Protein AF-A0A9D7KQ63-F1 (afdb_monomer_lite)

Sequence (246 aa):
MKNYDRMDNLPPGLPKKLLDLLDRAGRVLYFGEVLHYFRDTLYPKLQELMLSQYPFMQGHTHPIFKEYCTDIHNCVAYDMYCFAMHTEEDMRLKINLREKYTYFEEIKKFYGSPEKAKLITLGDRDIYRSYNDAEFEKMMQEENIEIERIHNFRQERMKQFYDIVQPVLFETCPWLMNMDPDSWIIYARYIRDAYHIWENESFRVEEILRFGLPYEYINKGYRHYMEELALKYSEEDAAGLEYPLR

Radius of gyration: 23.53 Å; chains: 1; bounding box: 50×39×80 Å

Secondary structure (DSSP, 8-state):
--SGGGGGGPPTT--HHHHHHHHHHHHHHHHHHHHHHHHHHHHHHHHHHHHHH-GGGTT---HHHHHHHHHHHHHHHHHHHHHHHHHHHHHHHT--HHHH-TTHHHHHHHHTS--------GGGTTT-TTS-HHHHHHHHHHHHHHHHHHHHHHHHHHHHHHHHHHHHHHHH-GGGGG--HHHHHHHHHHHHHHHHHHHHHHHHHHHHHHTT--GGGGGS-HHHHHHHHHHHHHHHHHHTPPP---

Foldseek 3Di:
DPQVVVLVPDDPPDDPVVNVVVVVVSVVVLLVVLLVVLLVQQLVLLVVLLCVLQVLCPPDDDPLLVVLSSVLSSCLSNLLSVLLVVLVVCVVVVPPVCVVDVCLVVLCVVVVDPDDQPADDPVCCVVVVVDDPVRVVVCSVVVRVVSRVLVVVVVVSLVSQCVRNVVSSCVSRVCLVVDDPSSVSVSVVSSVVSVVSSVVLSVLSSLCSVLVNDSCLSVDDPVVSVVVSVVSVVVCVVVVPDDPPD

Structure (mmCIF, N/CA/C/O backbone):
data_AF-A0A9D7KQ63-F1
#
_entry.id   AF-A0A9D7KQ63-F1
#
loop_
_atom_si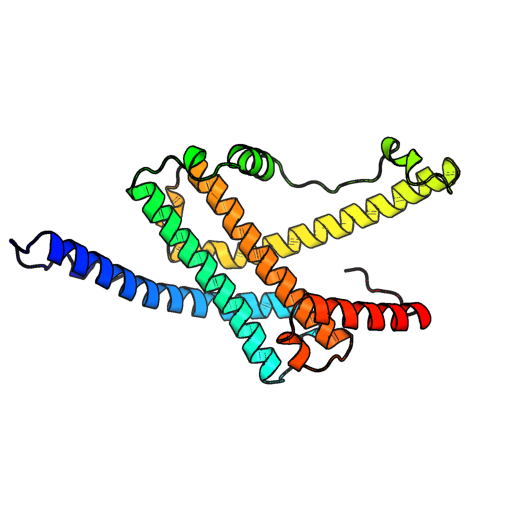te.group_PDB
_atom_site.id
_atom_site.type_symbol
_atom_site.label_atom_id
_atom_site.label_alt_id
_atom_site.label_comp_id
_atom_site.label_asym_id
_atom_site.label_entity_id
_atom_site.label_seq_id
_atom_site.pdbx_PDB_ins_code
_atom_site.Cartn_x
_atom_site.Cartn_y
_atom_site.Cartn_z
_atom_site.occupancy
_atom_site.B_iso_or_equiv
_atom_site.auth_seq_id
_atom_site.auth_comp_id
_atom_site.auth_asym_id
_atom_site.auth_atom_id
_atom_site.pdbx_PDB_model_num
ATOM 1 N N . MET A 1 1 ? 13.349 -13.004 -20.798 1.00 45.22 1 MET A N 1
ATOM 2 C CA . MET A 1 1 ? 14.654 -12.361 -21.087 1.00 45.22 1 MET A CA 1
ATOM 3 C C . MET A 1 1 ? 15.207 -12.598 -22.515 1.00 45.22 1 MET A C 1
ATOM 5 O O . MET A 1 1 ? 16.390 -12.389 -22.708 1.00 45.22 1 MET A O 1
ATOM 9 N N . LYS A 1 2 ? 14.407 -12.996 -23.531 1.00 36.81 2 LYS A N 1
ATOM 10 C CA . LYS A 1 2 ? 14.905 -13.358 -24.890 1.00 36.81 2 LYS A CA 1
ATOM 11 C C . LYS A 1 2 ? 14.517 -12.399 -26.035 1.00 36.81 2 LYS A C 1
ATOM 13 O O . LYS A 1 2 ? 14.888 -12.646 -27.176 1.00 36.81 2 LYS A O 1
ATOM 18 N N . ASN A 1 3 ? 13.740 -11.344 -25.773 1.00 39.94 3 ASN A N 1
ATOM 19 C CA . ASN A 1 3 ? 13.172 -10.508 -26.843 1.00 39.94 3 ASN A CA 1
ATOM 20 C C . ASN A 1 3 ? 13.951 -9.215 -27.143 1.00 39.94 3 ASN A C 1
ATOM 22 O O . ASN A 1 3 ? 13.790 -8.679 -28.237 1.00 39.94 3 ASN A O 1
ATOM 26 N N . TYR A 1 4 ? 14.850 -8.764 -26.258 1.00 41.56 4 TYR A N 1
ATOM 27 C CA . TYR A 1 4 ? 15.764 -7.650 -26.568 1.00 41.56 4 TYR A CA 1
ATOM 28 C C . TYR A 1 4 ? 16.887 -8.047 -27.546 1.00 41.56 4 TYR A C 1
ATOM 30 O O . TYR A 1 4 ? 17.291 -7.221 -28.358 1.00 41.56 4 TYR A O 1
ATOM 38 N N . ASP A 1 5 ? 17.267 -9.331 -27.598 1.00 44.19 5 ASP A N 1
ATOM 39 C CA . ASP A 1 5 ? 18.263 -9.874 -28.547 1.00 44.19 5 ASP A CA 1
ATOM 40 C C . ASP A 1 5 ? 17.837 -9.772 -30.032 1.00 44.19 5 ASP A C 1
ATOM 42 O O . ASP A 1 5 ? 18.600 -10.090 -30.945 1.00 44.19 5 ASP A O 1
ATOM 46 N N . ARG A 1 6 ? 16.595 -9.355 -30.324 1.00 47.97 6 ARG A N 1
ATOM 47 C CA . ARG A 1 6 ? 16.101 -9.204 -31.704 1.00 47.97 6 ARG A CA 1
ATOM 48 C C . ARG A 1 6 ? 16.446 -7.858 -32.342 1.00 47.97 6 ARG A C 1
ATOM 50 O O . ARG A 1 6 ? 16.360 -7.762 -33.565 1.00 47.97 6 ARG A O 1
ATOM 57 N N . MET A 1 7 ? 16.844 -6.845 -31.567 1.00 51.84 7 MET A N 1
ATOM 58 C CA . MET A 1 7 ? 17.239 -5.543 -32.130 1.00 51.84 7 MET A CA 1
ATOM 59 C C . MET A 1 7 ? 18.673 -5.528 -32.671 1.00 51.84 7 MET A C 1
ATOM 61 O O . MET A 1 7 ? 18.971 -4.740 -33.567 1.00 51.84 7 MET A O 1
ATOM 65 N N . ASP A 1 8 ? 19.518 -6.462 -32.233 1.00 54.94 8 ASP A N 1
ATOM 66 C CA . ASP A 1 8 ? 20.906 -6.597 -32.701 1.00 54.94 8 ASP A CA 1
ATOM 67 C C . ASP A 1 8 ? 21.019 -7.176 -34.125 1.00 54.94 8 ASP A C 1
ATOM 69 O O . ASP A 1 8 ? 22.082 -7.135 -34.739 1.00 54.94 8 ASP A O 1
ATOM 73 N N . ASN A 1 9 ? 19.911 -7.679 -34.685 1.00 60.56 9 ASN A N 1
ATOM 74 C CA . ASN A 1 9 ? 19.832 -8.234 -36.042 1.00 60.56 9 ASN A CA 1
ATOM 75 C C . ASN A 1 9 ? 19.203 -7.267 -37.062 1.00 60.56 9 ASN A C 1
ATOM 77 O O . ASN A 1 9 ? 18.795 -7.685 -38.151 1.00 60.56 9 ASN A O 1
ATOM 81 N N . LEU A 1 10 ? 19.072 -5.980 -36.725 1.00 65.44 10 LEU A N 1
ATOM 82 C CA . LEU A 1 10 ? 18.525 -4.994 -37.654 1.00 65.44 10 LEU A CA 1
ATOM 83 C C . LEU A 1 10 ? 19.521 -4.704 -38.796 1.00 65.44 10 LEU A C 1
ATOM 85 O O . LEU A 1 10 ? 20.716 -4.546 -38.541 1.00 65.44 10 LEU A O 1
ATOM 89 N N . PRO A 1 11 ? 19.055 -4.603 -40.058 1.00 67.25 11 PRO A N 1
ATOM 90 C CA . PRO A 1 11 ? 19.920 -4.260 -41.179 1.00 67.25 11 PRO A CA 1
ATOM 91 C C . PRO A 1 11 ? 20.665 -2.940 -40.922 1.00 67.25 11 PRO A C 1
ATOM 93 O O . PRO A 1 11 ? 20.041 -1.961 -40.495 1.00 67.25 11 PRO A O 1
ATOM 96 N N . PRO A 1 12 ? 21.974 -2.859 -41.210 1.00 68.12 12 PRO A N 1
ATOM 97 C CA . PRO A 1 12 ? 22.691 -1.596 -41.112 1.00 68.12 12 PRO A CA 1
ATOM 98 C C . PRO A 1 12 ? 22.100 -0.570 -42.095 1.00 68.12 12 PRO A C 1
ATOM 100 O O . PRO A 1 12 ? 21.753 -0.904 -43.227 1.00 68.12 12 PRO A O 1
ATOM 103 N N . GLY A 1 13 ? 21.993 0.694 -41.668 1.00 77.81 13 GLY A N 1
ATOM 104 C CA . GLY A 1 13 ? 21.529 1.803 -42.517 1.00 77.81 13 GLY A CA 1
ATOM 105 C C . GLY A 1 13 ? 20.036 2.145 -42.427 1.00 77.81 13 GLY A C 1
ATOM 106 O O . GLY A 1 13 ? 19.552 2.942 -43.232 1.00 77.81 13 GLY A O 1
ATOM 107 N N . LEU A 1 14 ? 19.295 1.594 -41.460 1.00 78.25 14 LEU A N 1
ATOM 108 C CA . LEU A 1 14 ? 17.911 2.014 -41.226 1.00 78.25 14 LEU A CA 1
ATOM 109 C C . LEU A 1 14 ? 17.826 3.502 -40.821 1.00 78.25 14 LEU A C 1
ATOM 111 O O . LEU A 1 14 ? 18.645 3.978 -40.029 1.00 78.25 14 LEU A O 1
ATOM 115 N N . PRO A 1 15 ? 16.813 4.250 -41.302 1.00 84.75 15 PRO A N 1
ATOM 116 C CA . PRO A 1 15 ? 16.582 5.620 -40.859 1.00 84.75 15 PRO A CA 1
ATOM 117 C C . PRO A 1 15 ? 16.357 5.685 -39.344 1.00 84.75 15 PRO A C 1
ATOM 119 O O . PRO A 1 15 ? 15.574 4.905 -38.804 1.00 84.75 15 PRO A O 1
ATOM 122 N N . LYS A 1 16 ? 16.952 6.677 -38.665 1.00 75.69 16 LYS A N 1
ATOM 123 C CA . LYS A 1 16 ? 16.812 6.885 -37.209 1.00 75.69 16 LYS A CA 1
ATOM 124 C C . LYS A 1 16 ? 15.355 6.832 -36.728 1.00 75.69 16 LYS A C 1
ATOM 126 O O . LYS A 1 16 ? 15.052 6.155 -35.760 1.00 75.69 16 LYS A O 1
ATOM 131 N N . LYS A 1 17 ? 14.434 7.459 -37.466 1.00 75.38 17 LYS A N 1
ATOM 132 C CA . LYS A 1 17 ? 12.996 7.466 -37.143 1.00 75.38 17 LYS A CA 1
ATOM 133 C C . LYS A 1 17 ? 12.367 6.064 -37.127 1.00 75.38 17 LYS A C 1
ATOM 135 O O . LYS A 1 17 ? 11.428 5.832 -36.376 1.00 75.38 17 LYS A O 1
ATOM 140 N N . LEU A 1 18 ? 12.855 5.149 -37.967 1.00 71.75 18 LEU A N 1
ATOM 141 C CA . LEU A 1 18 ? 12.387 3.764 -38.008 1.00 71.75 18 LEU A CA 1
ATOM 142 C C . LEU A 1 18 ? 12.996 2.944 -36.866 1.00 71.75 18 LEU A C 1
ATOM 144 O O . LEU A 1 18 ? 12.280 2.159 -36.257 1.00 71.75 18 LEU A O 1
ATOM 148 N N . LEU A 1 19 ? 14.271 3.171 -36.536 1.00 72.94 19 LEU A N 1
ATOM 149 C CA . LEU A 1 19 ? 14.908 2.577 -35.355 1.00 72.94 19 LEU A CA 1
ATOM 150 C C . LEU A 1 19 ? 14.186 2.995 -34.067 1.00 72.94 19 LEU A C 1
ATOM 152 O O . LEU A 1 19 ? 13.828 2.136 -33.270 1.00 72.94 19 LEU A O 1
ATOM 156 N N . ASP A 1 20 ? 13.864 4.283 -33.922 1.00 73.81 20 ASP A N 1
ATOM 157 C CA . ASP A 1 20 ? 13.100 4.805 -32.782 1.00 73.81 20 ASP A CA 1
ATOM 158 C C . ASP A 1 20 ? 11.689 4.183 -32.701 1.00 73.81 20 ASP A C 1
ATOM 160 O O . ASP A 1 20 ? 11.165 3.944 -31.614 1.00 73.81 20 ASP A O 1
ATOM 164 N N . LEU A 1 21 ? 11.046 3.917 -33.846 1.00 72.44 21 LEU A N 1
ATOM 165 C CA . L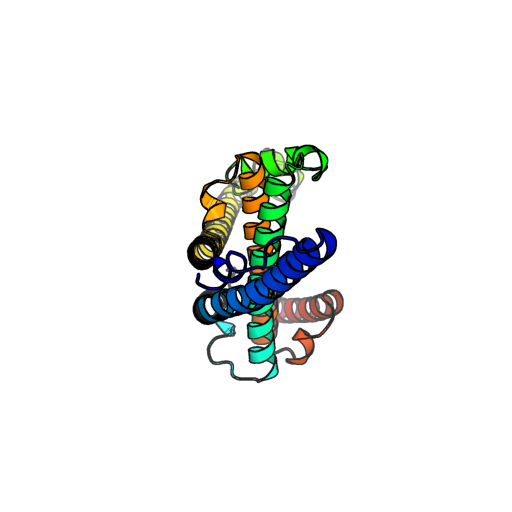EU A 1 21 ? 9.725 3.281 -33.897 1.00 72.44 21 LEU A CA 1
ATOM 166 C C . LEU A 1 21 ? 9.790 1.794 -33.516 1.00 72.44 21 LEU A C 1
ATOM 168 O O . LEU A 1 21 ? 8.923 1.315 -32.788 1.00 72.44 21 LEU A O 1
ATOM 172 N N . LEU A 1 22 ? 10.804 1.075 -34.001 1.00 68.38 22 LEU A N 1
ATOM 173 C CA . LEU A 1 22 ? 11.027 -0.338 -33.690 1.00 68.38 22 LEU A CA 1
ATOM 174 C C . LEU A 1 22 ? 11.410 -0.535 -32.221 1.00 68.38 22 LEU A C 1
ATOM 176 O O . LEU A 1 22 ? 10.896 -1.457 -31.594 1.00 68.38 22 LEU A O 1
ATOM 180 N N . ASP A 1 23 ? 12.222 0.364 -31.659 1.00 71.19 23 ASP A N 1
ATOM 181 C CA . ASP A 1 23 ? 12.530 0.395 -30.227 1.00 71.19 23 ASP A CA 1
ATOM 182 C C . ASP A 1 23 ? 11.251 0.566 -29.394 1.00 71.19 23 ASP A C 1
ATOM 184 O O . ASP A 1 23 ? 10.954 -0.250 -28.521 1.00 71.19 23 ASP A O 1
ATOM 188 N N . ARG A 1 24 ? 10.408 1.548 -29.742 1.00 68.50 24 ARG A N 1
ATOM 189 C CA . ARG A 1 24 ? 9.108 1.756 -29.080 1.00 68.50 24 ARG A CA 1
ATOM 190 C C . ARG A 1 24 ? 8.176 0.551 -29.205 1.00 68.50 24 ARG A C 1
ATOM 192 O O . ARG A 1 24 ? 7.572 0.151 -28.216 1.00 68.50 24 ARG A O 1
ATOM 199 N N . ALA A 1 25 ? 8.051 -0.034 -30.395 1.00 66.81 25 ALA A N 1
ATOM 200 C CA . ALA A 1 25 ? 7.194 -1.197 -30.618 1.00 66.81 25 ALA A CA 1
ATOM 201 C C . ALA A 1 25 ? 7.695 -2.432 -29.848 1.00 66.81 25 ALA A C 1
ATOM 203 O O . ALA A 1 25 ? 6.898 -3.143 -29.237 1.00 66.81 25 ALA A O 1
ATOM 204 N N . GLY A 1 26 ? 9.014 -2.651 -29.822 1.00 65.81 26 GLY A N 1
ATOM 205 C CA . GLY A 1 26 ? 9.646 -3.698 -29.023 1.00 65.81 26 GLY A CA 1
ATOM 206 C C . GLY A 1 26 ? 9.398 -3.514 -27.527 1.00 65.81 26 GLY A C 1
ATOM 207 O O . GLY A 1 26 ? 9.046 -4.480 -26.855 1.00 65.81 26 GLY A O 1
ATOM 208 N N . ARG A 1 27 ? 9.473 -2.277 -27.018 1.00 66.88 27 ARG A N 1
ATOM 209 C CA . ARG A 1 27 ? 9.132 -1.952 -25.623 1.00 66.88 27 ARG A CA 1
ATOM 210 C C . ARG A 1 27 ? 7.671 -2.230 -25.295 1.00 66.88 27 ARG A C 1
ATOM 212 O O . ARG A 1 27 ? 7.410 -2.776 -24.235 1.00 66.88 27 ARG A O 1
ATOM 219 N N . VAL A 1 28 ? 6.730 -1.908 -26.184 1.00 67.50 28 VAL A N 1
ATOM 220 C CA . VAL A 1 28 ? 5.296 -2.189 -25.965 1.00 67.50 28 VAL A CA 1
ATOM 221 C C . VAL A 1 28 ? 5.021 -3.695 -25.913 1.00 67.50 28 VAL A C 1
ATOM 223 O O . VAL A 1 28 ? 4.266 -4.159 -25.062 1.00 67.50 28 VAL A O 1
ATOM 226 N N . LEU A 1 29 ? 5.649 -4.477 -26.794 1.00 66.12 29 LEU A N 1
ATOM 227 C CA . LEU A 1 29 ? 5.502 -5.936 -26.790 1.00 66.12 29 LEU A CA 1
ATOM 228 C C . LEU A 1 29 ? 6.158 -6.570 -25.555 1.00 66.12 29 LEU A C 1
ATOM 230 O O . LEU A 1 29 ? 5.555 -7.424 -24.910 1.00 66.12 29 LEU A O 1
ATOM 234 N N . TYR A 1 30 ? 7.354 -6.104 -25.192 1.00 68.19 30 TYR A N 1
ATOM 235 C CA . TYR A 1 30 ? 8.043 -6.514 -23.969 1.00 68.19 30 TYR A CA 1
ATOM 236 C C . TYR A 1 30 ? 7.237 -6.152 -22.717 1.00 68.19 30 TYR A C 1
ATOM 238 O O . TYR A 1 30 ? 7.105 -6.975 -21.816 1.00 68.19 30 TYR A O 1
ATOM 246 N N . PHE A 1 31 ? 6.637 -4.959 -22.701 1.00 70.81 31 PHE A N 1
ATOM 247 C CA . PHE A 1 31 ? 5.757 -4.498 -21.634 1.00 70.81 31 PHE A CA 1
ATOM 248 C C . PHE A 1 31 ? 4.599 -5.474 -21.426 1.00 70.81 31 PHE A C 1
ATOM 250 O O . PHE A 1 31 ? 4.359 -5.892 -20.300 1.00 70.81 31 PHE A O 1
ATOM 257 N N . GLY A 1 32 ? 3.926 -5.892 -22.503 1.00 74.06 32 GLY A N 1
ATOM 258 C CA . GLY A 1 32 ? 2.832 -6.860 -22.419 1.00 74.06 32 GLY A CA 1
ATOM 259 C C . GLY A 1 32 ? 3.275 -8.205 -21.837 1.00 74.06 32 GLY A C 1
ATOM 260 O O . GLY A 1 32 ? 2.660 -8.700 -20.897 1.00 74.06 32 GLY A O 1
ATOM 261 N N . GLU A 1 33 ? 4.361 -8.786 -22.348 1.00 75.81 33 GLU A N 1
ATOM 262 C CA . GLU A 1 33 ? 4.856 -10.091 -21.882 1.00 75.81 33 GLU A CA 1
ATOM 263 C C . GLU A 1 33 ? 5.308 -10.073 -20.416 1.00 75.81 33 GLU A C 1
ATOM 265 O O . GLU A 1 33 ? 4.982 -10.986 -19.655 1.00 75.81 33 GLU A O 1
ATOM 270 N N . VAL A 1 34 ? 6.052 -9.041 -20.014 1.00 74.56 34 VAL A N 1
ATOM 271 C CA . VAL A 1 34 ? 6.545 -8.918 -18.639 1.00 74.56 34 VAL A CA 1
ATOM 272 C C . VAL A 1 34 ? 5.405 -8.598 -17.686 1.00 74.56 34 VAL A C 1
ATOM 274 O O . VAL A 1 34 ? 5.347 -9.202 -16.620 1.00 74.56 34 VAL A O 1
ATOM 277 N N . LEU A 1 35 ? 4.465 -7.733 -18.073 1.00 79.44 35 LEU A N 1
ATOM 278 C CA . LEU A 1 35 ? 3.280 -7.450 -17.268 1.00 79.44 35 LEU A CA 1
ATOM 279 C C . LEU A 1 35 ? 2.428 -8.709 -17.066 1.00 79.44 35 LEU A C 1
ATOM 281 O O . LEU A 1 35 ? 1.966 -8.954 -15.954 1.00 79.44 35 LEU A O 1
ATOM 285 N N . HIS A 1 36 ? 2.250 -9.534 -18.103 1.00 83.75 36 HIS A N 1
ATOM 286 C CA . HIS A 1 36 ? 1.557 -10.816 -17.966 1.00 83.75 36 HIS A CA 1
ATOM 287 C C . HIS A 1 36 ? 2.278 -11.747 -16.990 1.00 83.75 36 HIS A C 1
ATOM 289 O O . HIS A 1 36 ? 1.642 -12.254 -16.072 1.00 83.75 36 HIS A O 1
ATOM 295 N N . TYR A 1 37 ? 3.597 -11.914 -17.122 1.00 82.38 37 TYR A N 1
ATOM 296 C CA . TYR A 1 37 ? 4.378 -12.724 -16.183 1.00 82.38 37 TYR A CA 1
ATOM 297 C C . TYR A 1 37 ? 4.294 -12.197 -14.744 1.00 82.38 37 TYR A C 1
ATOM 299 O O . TYR A 1 37 ? 4.073 -12.964 -13.805 1.00 82.38 37 TYR A O 1
ATOM 307 N N . PHE A 1 38 ? 4.445 -10.882 -14.576 1.00 79.56 38 PHE A N 1
ATOM 308 C CA . PHE A 1 38 ? 4.388 -10.199 -13.289 1.00 79.56 38 PHE A CA 1
ATOM 309 C C . PHE A 1 38 ? 3.032 -10.424 -12.614 1.00 79.56 38 PHE A C 1
ATOM 311 O O . PHE A 1 38 ? 2.970 -10.880 -11.473 1.00 79.56 38 PHE A O 1
ATOM 318 N N . ARG A 1 39 ? 1.943 -10.203 -13.356 1.00 86.19 39 ARG A N 1
ATOM 319 C CA . ARG A 1 39 ? 0.571 -10.436 -12.903 1.00 86.19 39 ARG A CA 1
ATOM 320 C C . ARG A 1 39 ? 0.327 -11.898 -12.550 1.00 86.19 39 ARG A C 1
ATOM 322 O O . ARG A 1 39 ? -0.161 -12.174 -11.460 1.00 86.19 39 ARG A O 1
ATOM 329 N N . ASP A 1 40 ? 0.671 -12.826 -13.437 1.00 88.56 40 ASP A N 1
ATOM 330 C CA . ASP A 1 40 ? 0.387 -14.251 -13.247 1.00 88.56 40 ASP A CA 1
ATOM 331 C C . ASP A 1 40 ? 1.191 -14.831 -12.061 1.00 88.56 40 ASP A C 1
ATOM 333 O O . ASP A 1 40 ? 0.734 -15.755 -11.388 1.00 88.56 40 ASP A O 1
ATOM 337 N N . THR A 1 41 ? 2.352 -14.240 -11.751 1.00 89.62 41 THR A N 1
ATOM 338 C CA . THR A 1 41 ? 3.169 -14.591 -10.579 1.00 89.62 41 THR A CA 1
ATOM 339 C C . THR A 1 41 ? 2.650 -13.959 -9.284 1.00 89.62 41 THR A C 1
ATOM 341 O O . THR A 1 41 ? 2.668 -14.609 -8.234 1.00 89.62 41 THR A O 1
ATOM 344 N N . LEU A 1 42 ? 2.205 -12.698 -9.326 1.00 90.44 42 LEU A N 1
ATOM 345 C CA . LEU A 1 42 ? 1.721 -11.978 -8.144 1.00 90.44 42 LEU A CA 1
ATOM 346 C C . LEU A 1 42 ? 0.313 -12.376 -7.729 1.00 90.44 42 LEU A C 1
ATOM 348 O O . LEU A 1 42 ? 0.063 -12.527 -6.535 1.00 90.44 42 LEU A O 1
ATOM 352 N N . TYR A 1 43 ? -0.590 -12.549 -8.692 1.00 90.88 43 TYR A N 1
ATOM 353 C CA . TYR A 1 43 ? -2.006 -12.794 -8.448 1.00 90.88 43 TYR A CA 1
ATOM 354 C C . TYR A 1 43 ? -2.271 -13.882 -7.393 1.00 90.88 43 TYR A C 1
ATOM 356 O O . TYR A 1 43 ? -2.948 -13.575 -6.412 1.00 90.88 43 TYR A O 1
ATOM 364 N N . PRO A 1 44 ? -1.737 -15.119 -7.502 1.00 92.38 44 PRO A N 1
ATOM 365 C CA . PRO A 1 44 ? -2.036 -16.155 -6.513 1.00 92.38 44 PRO A CA 1
ATOM 366 C C . PRO A 1 44 ? -1.524 -15.799 -5.110 1.00 92.38 44 PRO A C 1
ATOM 368 O O . PRO A 1 44 ? -2.202 -16.086 -4.128 1.00 92.38 44 PRO A O 1
ATOM 371 N N . LYS A 1 45 ? -0.368 -15.130 -5.011 1.00 95.00 45 LYS A N 1
ATOM 372 C CA . LYS A 1 45 ? 0.238 -14.732 -3.731 1.00 95.00 45 LYS A CA 1
ATOM 373 C C . LYS A 1 45 ? -0.536 -13.593 -3.068 1.00 95.00 45 LYS A C 1
ATOM 375 O O . LYS A 1 45 ? -0.803 -13.644 -1.873 1.00 95.00 45 LYS A O 1
ATOM 380 N N . LEU A 1 46 ? -0.921 -12.577 -3.843 1.00 94.69 46 LEU A N 1
ATOM 381 C CA . LEU A 1 46 ? -1.729 -11.465 -3.343 1.00 94.69 46 LEU A CA 1
ATOM 382 C C . LEU A 1 46 ? -3.143 -11.922 -2.976 1.00 94.69 46 LEU A C 1
ATOM 384 O O . LEU A 1 46 ? -3.673 -11.473 -1.965 1.00 94.69 46 LEU A O 1
ATOM 388 N N . GLN A 1 47 ? -3.719 -12.867 -3.724 1.00 93.69 47 GLN A N 1
ATOM 389 C CA . GLN A 1 47 ? -5.000 -13.479 -3.379 1.00 93.69 47 GLN A CA 1
ATOM 390 C C . GLN A 1 47 ? -4.926 -14.241 -2.052 1.00 93.69 47 GLN A C 1
ATOM 392 O O . GLN A 1 47 ? -5.831 -14.115 -1.229 1.00 93.69 47 GLN A O 1
ATOM 397 N N . GLU A 1 48 ? -3.866 -15.017 -1.825 1.00 95.06 48 GLU A N 1
ATOM 398 C CA . GLU A 1 48 ? -3.641 -15.702 -0.549 1.00 95.06 48 GLU A CA 1
ATOM 399 C C . GLU A 1 48 ? -3.498 -14.697 0.603 1.00 95.06 48 GLU A C 1
ATOM 401 O O . GLU A 1 48 ? -4.173 -14.832 1.627 1.00 95.06 48 GLU A O 1
ATOM 406 N N . LEU A 1 49 ? -2.699 -13.642 0.405 1.00 96.50 49 LEU A N 1
ATOM 407 C CA . LEU A 1 49 ? -2.532 -12.580 1.394 1.00 96.50 49 LEU A CA 1
ATOM 408 C C . LEU A 1 49 ? -3.857 -11.872 1.701 1.00 96.50 49 LEU A C 1
ATOM 410 O O . LEU A 1 49 ? -4.186 -11.679 2.868 1.00 96.50 49 LEU A O 1
ATOM 414 N N . MET A 1 50 ? -4.634 -11.526 0.672 1.00 95.12 50 MET A N 1
ATOM 415 C CA . MET A 1 50 ? -5.941 -10.882 0.811 1.00 95.12 50 MET A CA 1
ATOM 416 C C . MET A 1 50 ? -6.876 -11.752 1.656 1.00 95.12 50 MET A C 1
ATOM 418 O O . MET A 1 50 ? -7.444 -11.283 2.634 1.00 95.12 50 MET A O 1
ATOM 422 N N . LEU A 1 51 ? -6.980 -13.047 1.355 1.00 93.94 51 LEU A N 1
ATOM 423 C CA . LEU A 1 51 ? -7.828 -13.958 2.129 1.00 93.94 51 LEU A CA 1
ATOM 424 C C . LEU A 1 51 ? -7.335 -14.151 3.569 1.00 93.94 51 LEU A C 1
ATOM 426 O O . LEU A 1 51 ? -8.151 -14.352 4.468 1.00 93.94 51 LEU A O 1
ATOM 430 N N . SER A 1 52 ? -6.022 -14.088 3.804 1.00 94.62 52 SER A N 1
ATOM 431 C CA . SER A 1 52 ? -5.445 -14.158 5.150 1.00 94.62 52 SER A CA 1
ATOM 432 C C . SER A 1 52 ? -5.711 -12.889 5.961 1.00 94.62 52 SER A C 1
ATOM 434 O O . SER A 1 52 ? -5.981 -12.968 7.158 1.00 94.62 52 SER A O 1
ATOM 436 N N . GLN A 1 53 ? -5.599 -11.722 5.332 1.00 94.50 53 GLN A N 1
ATOM 437 C CA . GLN A 1 53 ? -5.705 -10.428 5.998 1.00 94.50 53 GLN A CA 1
ATOM 438 C C . GLN A 1 53 ? -7.150 -9.915 6.115 1.00 94.50 53 GLN A C 1
ATOM 440 O O . GLN A 1 53 ? -7.437 -9.110 7.004 1.00 94.50 53 GLN A O 1
ATOM 445 N N . TYR A 1 54 ? -8.052 -10.410 5.260 1.00 92.94 54 TYR A N 1
ATOM 446 C CA . TYR A 1 54 ? -9.473 -10.058 5.215 1.00 92.94 54 TYR A CA 1
ATOM 447 C C . TYR A 1 54 ? -10.378 -11.311 5.322 1.00 92.94 54 TYR A C 1
ATOM 449 O O . TYR A 1 54 ? -11.003 -11.726 4.341 1.00 92.94 54 TYR A O 1
ATOM 457 N N . PRO A 1 55 ? -10.454 -11.962 6.501 1.00 90.62 55 PRO A N 1
ATOM 458 C CA . PRO A 1 55 ? -11.189 -13.208 6.720 1.00 90.62 55 PRO A CA 1
ATOM 459 C C . PRO A 1 55 ? -12.637 -13.274 6.221 1.00 90.62 55 PRO A C 1
ATOM 461 O O . PRO A 1 55 ? -13.059 -14.361 5.826 1.00 90.62 55 PRO A O 1
ATOM 464 N N . PHE A 1 56 ? -13.414 -12.177 6.206 1.00 89.56 56 PHE A N 1
ATOM 465 C CA . PHE A 1 56 ? -14.799 -12.263 5.701 1.00 89.56 56 PHE A CA 1
ATOM 466 C C . PHE A 1 56 ? -14.855 -12.562 4.199 1.00 89.56 56 PHE A C 1
ATOM 468 O O . PHE A 1 56 ? -15.885 -13.003 3.708 1.00 89.56 56 PHE A O 1
ATOM 475 N N . MET A 1 57 ? -13.749 -12.400 3.472 1.00 90.19 57 MET A N 1
ATOM 476 C CA . MET A 1 57 ? -13.637 -12.799 2.071 1.00 90.19 57 MET A CA 1
ATOM 477 C C . MET A 1 57 ? -13.499 -14.310 1.867 1.00 90.19 57 MET A C 1
ATOM 479 O O . MET A 1 57 ? -13.752 -14.814 0.770 1.00 90.19 57 MET A O 1
ATOM 483 N N . GLN A 1 58 ? -13.098 -15.060 2.897 1.00 89.31 58 GLN A N 1
ATOM 484 C CA . GLN A 1 58 ? -12.869 -16.496 2.773 1.00 89.31 58 GLN A CA 1
ATOM 485 C C . GLN A 1 58 ? -14.164 -17.231 2.405 1.00 89.31 58 GLN A C 1
ATOM 487 O O . GLN A 1 58 ? -15.239 -16.952 2.929 1.00 89.31 58 GLN A O 1
ATOM 492 N N . GLY A 1 59 ? -14.066 -18.176 1.466 1.00 83.06 59 GLY A N 1
ATOM 493 C CA . GLY A 1 59 ? -15.199 -18.997 1.025 1.00 83.06 59 GLY A CA 1
ATOM 494 C C . GLY A 1 59 ? -16.206 -18.299 0.101 1.00 83.06 59 GLY A C 1
ATOM 495 O O . GLY A 1 59 ? -17.103 -18.969 -0.416 1.00 83.06 59 GLY A O 1
ATOM 496 N N . HIS A 1 60 ? -16.057 -17.000 -0.176 1.00 84.31 60 HIS A N 1
ATOM 497 C CA . HIS A 1 60 ? -16.950 -16.290 -1.089 1.00 84.31 60 HIS A CA 1
ATOM 498 C C . HIS A 1 60 ? -16.649 -16.639 -2.548 1.00 84.31 60 HIS A C 1
ATOM 500 O O . HIS A 1 60 ? -15.507 -16.618 -3.007 1.00 84.31 60 HIS A O 1
ATOM 506 N N . THR A 1 61 ? -17.698 -16.986 -3.301 1.00 83.38 61 THR A N 1
ATOM 507 C CA . THR A 1 61 ? -17.563 -17.464 -4.687 1.00 83.38 61 THR A CA 1
ATOM 508 C C . THR A 1 61 ? -18.323 -16.640 -5.721 1.00 83.38 61 THR A C 1
ATOM 510 O O . THR A 1 61 ? -18.280 -16.984 -6.905 1.00 83.38 61 THR A O 1
ATOM 513 N N . HIS A 1 62 ? -18.976 -15.551 -5.301 1.00 86.75 62 HIS A N 1
ATOM 514 C CA . HIS A 1 62 ? -19.787 -14.717 -6.182 1.00 86.75 62 HIS A CA 1
ATOM 515 C C . HIS A 1 62 ? -18.949 -14.158 -7.354 1.00 86.75 62 HIS A C 1
ATOM 517 O O . HIS A 1 62 ? -17.849 -13.655 -7.112 1.00 86.75 62 HIS A O 1
ATOM 523 N N . PRO A 1 63 ? -19.430 -14.215 -8.614 1.00 87.88 63 PRO A N 1
ATOM 524 C CA . PRO A 1 63 ? -18.645 -13.792 -9.777 1.00 87.88 63 PRO A CA 1
ATOM 525 C C . PRO A 1 63 ? -18.154 -12.343 -9.706 1.00 87.88 63 PRO A C 1
ATOM 527 O O . PRO A 1 63 ? -16.968 -12.116 -9.903 1.00 87.88 63 PRO A O 1
ATOM 530 N N . ILE A 1 64 ? -19.027 -11.397 -9.327 1.00 86.62 64 ILE A N 1
ATOM 531 C CA . ILE A 1 64 ? -18.669 -9.969 -9.187 1.00 86.62 64 ILE A CA 1
ATOM 532 C C . ILE A 1 64 ? -17.522 -9.783 -8.186 1.00 86.62 64 ILE A C 1
ATOM 534 O O . ILE A 1 64 ? -16.609 -9.003 -8.419 1.00 86.62 64 ILE A O 1
ATOM 538 N N . PHE A 1 65 ? -17.544 -10.536 -7.083 1.00 84.81 65 PHE A N 1
ATOM 539 C CA . PHE A 1 65 ? -16.492 -10.485 -6.071 1.00 84.81 65 PHE A CA 1
ATOM 540 C C . PHE A 1 65 ? -15.161 -11.007 -6.630 1.00 84.81 65 PHE A C 1
ATOM 542 O O . PHE A 1 65 ? -14.136 -10.348 -6.495 1.00 84.81 65 PHE A O 1
ATOM 549 N N . LYS A 1 66 ? -15.176 -12.161 -7.311 1.00 86.19 66 LYS A N 1
ATOM 550 C CA . LYS A 1 66 ? -13.962 -12.734 -7.915 1.00 86.19 66 LYS A CA 1
ATOM 551 C C . LYS A 1 66 ? -13.359 -11.830 -8.986 1.00 86.19 66 LYS A C 1
ATOM 553 O O . LYS A 1 66 ? -12.139 -11.696 -9.044 1.00 86.19 66 LYS A O 1
ATOM 558 N N . GLU A 1 67 ? -14.206 -11.247 -9.830 1.00 89.31 67 GLU A N 1
ATOM 559 C CA . GLU A 1 67 ? -13.796 -10.298 -10.864 1.00 89.31 67 GLU A CA 1
ATOM 560 C C . GLU A 1 67 ? -13.142 -9.072 -10.225 1.00 89.31 67 GLU A C 1
ATOM 562 O O . GLU A 1 67 ? -11.999 -8.764 -10.542 1.00 89.31 67 GLU A O 1
ATOM 567 N N . TYR A 1 68 ? -13.777 -8.480 -9.212 1.00 88.69 68 TYR A N 1
ATOM 568 C CA . TYR A 1 68 ? -13.226 -7.306 -8.543 1.00 88.69 68 TYR A CA 1
ATOM 569 C C . TYR A 1 68 ? -11.910 -7.579 -7.806 1.00 88.69 68 TYR A C 1
ATOM 571 O O . TYR A 1 68 ? -10.960 -6.817 -7.948 1.00 88.69 68 TYR A O 1
ATOM 579 N N . CYS A 1 69 ? -11.794 -8.688 -7.064 1.00 89.25 69 CYS A N 1
ATOM 580 C CA . CYS A 1 69 ? -10.517 -9.082 -6.453 1.00 89.25 69 CYS A CA 1
ATOM 581 C C . CYS A 1 69 ? -9.419 -9.268 -7.509 1.00 89.25 69 CYS A C 1
ATOM 583 O O . CYS A 1 69 ? -8.259 -8.922 -7.278 1.00 89.25 69 CYS A O 1
ATOM 585 N N . THR A 1 70 ? -9.785 -9.780 -8.686 1.00 90.00 70 THR A N 1
ATOM 586 C CA . THR A 1 70 ? -8.865 -9.888 -9.820 1.00 90.00 70 THR A CA 1
ATOM 587 C C . THR A 1 70 ? -8.447 -8.529 -10.346 1.00 90.00 70 THR A C 1
ATOM 589 O O . THR A 1 70 ? -7.256 -8.314 -10.572 1.00 90.00 70 THR A O 1
ATOM 592 N N . ASP A 1 71 ? -9.380 -7.594 -10.461 1.00 90.44 71 ASP A N 1
ATOM 593 C CA . ASP A 1 71 ? -9.090 -6.231 -10.887 1.00 90.44 71 ASP A CA 1
ATOM 594 C C . ASP A 1 71 ? -8.181 -5.496 -9.899 1.00 90.44 71 ASP A C 1
ATOM 596 O O . ASP A 1 71 ? -7.221 -4.868 -10.337 1.00 90.44 71 ASP A O 1
ATOM 600 N N . ILE A 1 72 ? -8.375 -5.655 -8.584 1.00 91.75 72 ILE A N 1
ATOM 601 C CA . ILE A 1 72 ? -7.475 -5.087 -7.563 1.00 91.75 72 ILE A CA 1
ATOM 602 C C . ILE A 1 72 ? -6.033 -5.558 -7.801 1.00 91.75 72 ILE A C 1
ATOM 604 O O . ILE A 1 72 ? -5.109 -4.744 -7.881 1.00 91.75 72 ILE A O 1
ATOM 608 N N . HIS A 1 73 ? -5.823 -6.869 -7.946 1.00 91.19 73 HIS A N 1
ATOM 609 C CA . HIS A 1 73 ? -4.487 -7.425 -8.177 1.00 91.19 73 HIS A CA 1
ATOM 610 C C . HIS A 1 73 ? -3.898 -6.987 -9.522 1.00 91.19 73 HIS A C 1
ATOM 612 O O . HIS A 1 73 ? -2.698 -6.718 -9.608 1.00 91.19 73 HIS A O 1
ATOM 618 N N . ASN A 1 74 ? -4.728 -6.882 -10.560 1.00 88.50 74 ASN A N 1
ATOM 619 C CA . ASN A 1 74 ? -4.307 -6.409 -11.875 1.00 88.50 74 ASN A CA 1
ATOM 620 C C . ASN A 1 74 ? -3.888 -4.939 -11.846 1.00 88.50 74 ASN A C 1
ATOM 622 O O . ASN A 1 74 ? -2.873 -4.601 -12.451 1.00 88.50 74 ASN A O 1
ATOM 626 N N . CYS A 1 75 ? -4.628 -4.090 -11.130 1.00 88.56 75 CYS A N 1
ATOM 627 C CA . CYS A 1 75 ? -4.294 -2.682 -10.936 1.00 88.56 75 CYS A CA 1
ATOM 628 C C . CYS A 1 75 ? -2.952 -2.537 -10.218 1.00 88.56 75 CYS A C 1
ATOM 630 O O . CYS A 1 75 ? -2.066 -1.862 -10.730 1.00 88.56 75 CYS A O 1
ATOM 632 N N . VAL A 1 76 ? -2.745 -3.259 -9.110 1.00 89.88 76 VAL A N 1
ATOM 633 C CA . VAL A 1 76 ? -1.452 -3.274 -8.402 1.00 89.88 76 VAL A CA 1
ATOM 634 C C . VAL A 1 76 ? -0.319 -3.720 -9.327 1.00 89.88 76 VAL A C 1
ATOM 636 O O . VAL A 1 76 ? 0.737 -3.088 -9.364 1.00 89.88 76 VAL A O 1
ATOM 639 N N . ALA A 1 77 ? -0.529 -4.798 -10.088 1.00 87.88 77 ALA A N 1
ATOM 640 C CA . ALA A 1 77 ? 0.479 -5.318 -11.001 1.00 87.88 77 ALA A CA 1
ATOM 641 C C . ALA A 1 77 ? 0.835 -4.300 -12.101 1.00 87.88 77 ALA A C 1
ATOM 643 O O . ALA A 1 77 ? 2.012 -4.066 -12.383 1.00 87.88 77 ALA A O 1
ATOM 644 N N . TYR A 1 78 ? -0.185 -3.683 -12.697 1.00 87.38 78 TYR A N 1
ATOM 645 C CA . TYR A 1 78 ? -0.041 -2.665 -13.730 1.00 87.38 78 TYR A CA 1
ATOM 646 C C . TYR A 1 78 ? 0.682 -1.425 -13.204 1.00 87.38 78 TYR A C 1
ATOM 648 O O . TYR A 1 78 ? 1.691 -1.026 -13.783 1.00 87.38 78 TYR A O 1
ATOM 656 N N . ASP A 1 79 ? 0.224 -0.865 -12.085 1.00 86.88 79 ASP A N 1
ATOM 657 C CA . ASP A 1 79 ? 0.777 0.358 -11.508 1.00 86.88 79 ASP A CA 1
ATOM 658 C C . ASP A 1 79 ? 2.248 0.170 -11.133 1.00 86.88 79 ASP A C 1
ATOM 660 O O . ASP A 1 79 ? 3.099 0.949 -11.565 1.00 86.88 79 ASP A O 1
ATOM 664 N N . MET A 1 80 ? 2.582 -0.910 -10.420 1.00 87.81 80 MET A N 1
ATOM 665 C CA . MET A 1 80 ? 3.964 -1.199 -10.024 1.00 87.81 80 MET A CA 1
ATOM 666 C C . MET A 1 80 ? 4.899 -1.350 -11.226 1.00 87.81 80 MET A C 1
ATOM 668 O O . MET A 1 80 ? 6.020 -0.832 -11.211 1.00 87.81 80 MET A O 1
ATOM 672 N N . TYR A 1 81 ? 4.444 -2.026 -12.282 1.00 85.12 81 TYR A N 1
ATOM 673 C CA . TYR A 1 81 ? 5.249 -2.196 -13.484 1.00 85.12 81 TYR A CA 1
ATOM 674 C C . TYR A 1 81 ? 5.387 -0.887 -14.276 1.00 85.12 81 TYR A C 1
ATOM 676 O O . TYR A 1 81 ? 6.494 -0.519 -14.673 1.00 85.12 81 TYR A O 1
ATOM 684 N N . CYS A 1 82 ? 4.301 -0.128 -14.444 1.00 85.06 82 CYS A N 1
ATOM 685 C CA . CYS A 1 82 ? 4.333 1.203 -15.048 1.00 85.06 82 CYS A CA 1
ATOM 686 C C . CYS A 1 82 ? 5.273 2.152 -14.297 1.00 85.06 82 CYS A C 1
ATOM 688 O O . CYS A 1 82 ? 6.033 2.884 -14.934 1.00 85.06 82 CYS A O 1
ATOM 690 N N . PHE A 1 83 ? 5.272 2.122 -12.963 1.00 87.19 83 PHE A N 1
ATOM 691 C CA . PHE A 1 83 ? 6.198 2.914 -12.159 1.00 87.19 83 PHE A CA 1
ATOM 692 C C . PHE A 1 83 ? 7.648 2.511 -12.392 1.00 87.19 83 PHE A C 1
ATOM 694 O O . PHE A 1 83 ? 8.482 3.392 -12.590 1.00 87.19 83 PHE A O 1
ATOM 701 N N . ALA A 1 84 ? 7.947 1.211 -12.451 1.00 86.50 84 ALA A N 1
ATOM 702 C CA . ALA A 1 84 ? 9.284 0.755 -12.807 1.00 86.50 84 ALA A CA 1
ATOM 703 C C . ALA A 1 84 ? 9.694 1.303 -14.188 1.00 86.50 84 ALA A C 1
ATOM 705 O O . ALA A 1 84 ? 10.726 1.954 -14.313 1.00 86.50 84 ALA A O 1
ATOM 706 N N . MET A 1 85 ? 8.852 1.167 -15.211 1.00 84.56 85 MET A N 1
ATOM 707 C CA . MET A 1 85 ? 9.177 1.681 -16.548 1.00 84.56 85 MET A CA 1
ATOM 708 C C . MET A 1 85 ? 9.382 3.207 -16.582 1.00 84.56 85 MET A C 1
ATOM 710 O O . MET A 1 85 ? 10.266 3.696 -17.286 1.00 84.56 85 MET A O 1
ATOM 714 N N . HIS A 1 86 ? 8.607 3.974 -15.810 1.00 86.19 86 HIS A N 1
ATOM 715 C CA . HIS A 1 86 ? 8.812 5.420 -15.688 1.00 86.19 86 HIS A CA 1
ATOM 716 C C . HIS A 1 86 ? 10.132 5.770 -14.996 1.00 86.19 86 HIS A C 1
ATOM 718 O O . HIS A 1 86 ? 10.812 6.697 -15.435 1.00 86.19 86 HIS A O 1
ATOM 724 N N . THR A 1 87 ? 10.512 5.033 -13.952 1.00 87.38 87 THR A N 1
ATOM 725 C CA . THR A 1 87 ? 11.796 5.239 -13.273 1.00 87.38 87 THR A CA 1
ATOM 726 C C . THR A 1 87 ? 12.973 4.884 -14.183 1.00 87.38 87 THR A C 1
ATOM 728 O O . THR A 1 87 ? 13.941 5.640 -14.235 1.00 87.38 87 THR A O 1
ATOM 731 N N . GLU A 1 88 ? 12.883 3.799 -14.960 1.00 86.69 88 GLU A N 1
ATOM 732 C CA . GLU A 1 88 ? 13.905 3.448 -15.958 1.00 86.69 88 GLU A CA 1
ATOM 733 C C . GLU A 1 88 ? 14.107 4.585 -16.969 1.00 86.69 88 GLU A C 1
ATOM 735 O O . GLU A 1 88 ? 15.237 4.980 -17.269 1.00 86.69 88 GLU A O 1
ATOM 740 N N . GLU A 1 89 ? 13.006 5.141 -17.475 1.00 86.25 89 GLU A N 1
ATOM 741 C CA . GLU A 1 89 ? 13.041 6.239 -18.435 1.00 86.25 89 GLU A CA 1
ATOM 742 C C . GLU A 1 89 ? 13.623 7.521 -17.822 1.00 86.25 89 GLU A C 1
ATOM 744 O O . GLU A 1 89 ? 14.469 8.164 -18.448 1.00 86.25 89 GLU A O 1
ATOM 749 N N . ASP A 1 90 ? 13.240 7.866 -16.588 1.00 88.94 90 ASP A N 1
ATOM 750 C CA . ASP A 1 90 ? 13.797 9.012 -15.862 1.00 88.94 90 ASP A CA 1
ATOM 751 C C . ASP A 1 90 ? 15.318 8.879 -15.688 1.00 88.94 90 ASP A C 1
ATOM 7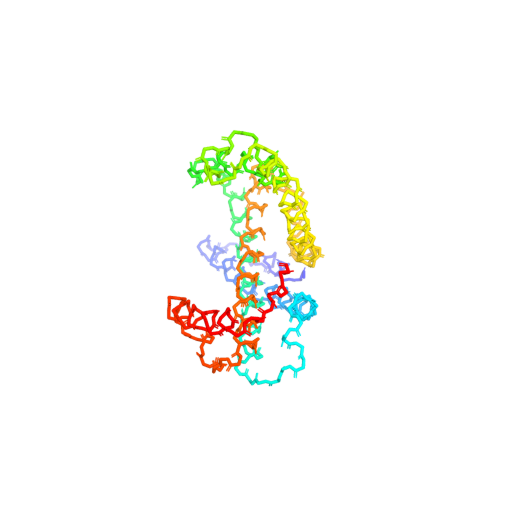53 O O . ASP A 1 90 ? 16.058 9.833 -15.954 1.00 88.94 90 ASP A O 1
ATOM 757 N N . MET A 1 91 ? 15.801 7.688 -15.314 1.00 85.75 91 MET A N 1
ATOM 758 C CA . MET A 1 91 ? 17.233 7.396 -15.195 1.00 85.75 91 MET A CA 1
ATOM 759 C C . MET A 1 91 ? 17.945 7.517 -16.546 1.00 85.75 91 MET A C 1
ATOM 761 O O . MET A 1 91 ? 18.995 8.158 -16.650 1.00 85.75 91 MET A O 1
ATOM 765 N N . ARG A 1 92 ? 17.366 6.936 -17.604 1.00 85.88 92 ARG A N 1
ATOM 766 C CA . ARG A 1 92 ? 17.925 6.957 -18.963 1.00 85.88 92 ARG A CA 1
ATOM 767 C C . ARG A 1 92 ? 18.041 8.380 -19.508 1.00 85.88 92 ARG A C 1
ATOM 769 O O . ARG A 1 92 ? 19.038 8.719 -20.149 1.00 85.88 92 ARG A O 1
ATOM 776 N N . LEU A 1 93 ? 17.031 9.206 -19.250 1.00 87.75 93 LEU A N 1
ATOM 777 C CA . LEU A 1 93 ? 16.984 10.613 -19.644 1.00 87.75 93 LEU A CA 1
ATOM 778 C C . LEU A 1 93 ? 17.745 11.538 -18.683 1.00 87.75 93 LEU A C 1
ATOM 780 O O . LEU A 1 93 ? 17.880 12.724 -18.982 1.00 87.75 93 LEU A O 1
ATOM 784 N N . LYS A 1 94 ? 18.272 11.009 -17.569 1.00 88.81 94 LYS A N 1
ATOM 785 C CA . LYS A 1 94 ? 18.950 11.770 -16.509 1.00 88.81 94 LYS A CA 1
ATOM 786 C C . LYS A 1 94 ? 18.086 12.921 -15.987 1.00 88.81 94 LYS A C 1
ATOM 788 O O . LYS A 1 94 ? 18.570 14.039 -15.803 1.00 88.81 94 LYS A O 1
ATOM 793 N N . ILE A 1 95 ? 16.798 12.651 -15.791 1.00 92.75 95 ILE A N 1
ATOM 794 C CA . ILE A 1 95 ? 15.852 13.634 -15.270 1.00 92.75 95 ILE A CA 1
ATOM 795 C C . ILE A 1 95 ? 16.247 14.019 -13.845 1.00 92.75 95 ILE A C 1
ATOM 797 O O . ILE A 1 95 ? 16.515 13.163 -13.005 1.00 92.75 95 ILE A O 1
ATOM 801 N N . ASN A 1 96 ? 16.238 15.321 -13.554 1.00 92.25 96 ASN A N 1
ATOM 802 C CA . ASN A 1 96 ? 16.384 15.801 -12.189 1.00 92.25 96 ASN A CA 1
ATOM 803 C C . ASN A 1 96 ? 15.085 15.533 -11.409 1.00 92.25 96 ASN A C 1
ATOM 805 O O . ASN A 1 96 ? 14.105 16.272 -11.532 1.00 92.25 96 ASN A O 1
ATOM 809 N N . LEU A 1 97 ? 15.073 14.475 -10.594 1.00 91.31 97 LEU A N 1
ATOM 810 C CA . LEU A 1 97 ? 13.891 14.072 -9.823 1.00 91.31 97 LEU A CA 1
ATOM 811 C C . LEU A 1 97 ? 13.435 15.155 -8.835 1.00 91.31 97 LEU A C 1
ATOM 813 O O . LEU A 1 97 ? 12.238 15.303 -8.601 1.00 91.31 97 LEU A O 1
ATOM 817 N N . ARG A 1 98 ? 14.358 15.963 -8.308 1.00 92.12 98 ARG A N 1
ATOM 818 C CA . ARG A 1 98 ? 14.039 17.053 -7.371 1.00 92.12 98 ARG A CA 1
ATOM 819 C C . ARG A 1 98 ? 13.249 18.178 -8.036 1.00 92.12 98 ARG A C 1
ATOM 821 O O . ARG A 1 98 ? 12.441 18.822 -7.381 1.00 92.12 98 ARG A O 1
ATOM 828 N N . GLU A 1 99 ? 13.473 18.404 -9.329 1.00 93.06 99 GLU A N 1
ATOM 829 C CA . GLU A 1 99 ? 12.708 19.371 -10.123 1.00 93.06 99 GLU A CA 1
ATOM 830 C C . GLU A 1 99 ? 11.391 18.769 -10.627 1.00 93.06 99 GLU A C 1
ATOM 832 O O . GLU A 1 99 ? 10.365 19.447 -10.629 1.00 93.06 99 GLU A O 1
ATOM 837 N N . LYS A 1 100 ? 11.401 17.487 -11.023 1.00 92.50 100 LYS A N 1
ATOM 838 C CA . LYS A 1 100 ? 10.202 16.774 -11.494 1.00 92.50 100 LYS A CA 1
ATOM 839 C C . LYS A 1 100 ? 9.145 16.632 -10.394 1.00 92.50 100 LYS A C 1
ATOM 841 O O . LYS A 1 100 ? 7.957 16.803 -10.663 1.00 92.50 100 LYS A O 1
ATOM 846 N N . TYR A 1 101 ? 9.562 16.312 -9.170 1.00 89.00 101 TYR A N 1
ATOM 847 C CA . TYR A 1 101 ? 8.671 16.126 -8.028 1.00 89.00 101 TYR A CA 1
ATOM 848 C C . TYR A 1 101 ? 8.767 17.336 -7.094 1.00 89.00 101 TYR A C 1
ATOM 850 O O . TYR A 1 101 ? 9.648 17.416 -6.247 1.00 89.00 101 TYR A O 1
ATOM 858 N N . THR A 1 102 ? 7.829 18.278 -7.206 1.00 89.19 102 THR A N 1
ATOM 859 C CA . THR A 1 102 ? 7.846 19.540 -6.433 1.00 89.19 102 THR A CA 1
ATOM 860 C C . THR A 1 102 ? 7.814 19.353 -4.912 1.00 89.19 102 THR A C 1
ATOM 862 O O . THR A 1 102 ? 8.263 20.221 -4.173 1.00 89.19 102 THR A O 1
ATOM 865 N N . TYR A 1 103 ? 7.323 18.206 -4.445 1.00 87.31 103 TYR A N 1
ATOM 866 C CA . TYR A 1 103 ? 7.244 17.794 -3.041 1.00 87.31 103 TYR A CA 1
ATOM 867 C C . TYR A 1 103 ? 8.335 16.767 -2.673 1.00 87.31 103 TYR A C 1
ATOM 869 O O . TYR A 1 103 ? 8.210 16.044 -1.686 1.00 87.31 103 TYR A O 1
ATOM 877 N N . PHE A 1 104 ? 9.422 16.678 -3.451 1.00 91.19 104 PHE A N 1
ATOM 878 C CA . PHE A 1 104 ? 10.484 15.687 -3.242 1.00 91.19 104 PHE A CA 1
ATOM 879 C C . PHE A 1 104 ? 11.078 15.732 -1.830 1.00 91.19 104 PHE A C 1
ATOM 881 O O . PHE A 1 104 ? 11.270 14.689 -1.215 1.00 91.19 104 PHE A O 1
ATOM 888 N N . GLU A 1 105 ? 11.345 16.920 -1.283 1.00 90.62 105 GLU A N 1
ATOM 889 C CA . GLU A 1 105 ? 11.910 17.035 0.070 1.00 90.62 105 GLU A CA 1
ATOM 890 C C . GLU A 1 105 ? 10.931 16.572 1.159 1.00 90.62 105 GLU A C 1
ATOM 892 O O . GLU A 1 105 ? 11.355 16.008 2.168 1.00 90.62 105 GLU A O 1
ATOM 897 N N . GLU A 1 106 ? 9.623 16.737 0.947 1.00 88.62 106 GLU A N 1
ATOM 898 C CA . GLU A 1 106 ? 8.596 16.211 1.852 1.00 88.62 106 GLU A CA 1
ATOM 899 C C . GLU A 1 106 ? 8.563 14.683 1.803 1.00 88.62 106 GLU A C 1
ATOM 901 O O . GLU A 1 106 ? 8.564 14.038 2.852 1.00 88.62 106 GLU A O 1
ATOM 906 N N . ILE A 1 107 ? 8.627 14.104 0.597 1.00 86.56 107 ILE A N 1
ATOM 907 C CA . ILE A 1 107 ? 8.751 12.654 0.388 1.00 86.56 107 ILE A CA 1
ATOM 908 C C . ILE A 1 107 ? 10.012 12.152 1.090 1.00 86.56 107 ILE A C 1
ATOM 910 O O . ILE A 1 107 ? 9.946 11.262 1.929 1.00 86.56 107 ILE A O 1
ATOM 914 N N . LYS A 1 108 ? 11.167 12.751 0.802 1.00 88.94 108 LYS A N 1
ATOM 915 C CA . LYS A 1 108 ? 12.446 12.362 1.396 1.00 88.94 108 LYS A CA 1
ATOM 916 C C . LYS A 1 108 ? 12.403 12.408 2.920 1.00 88.94 108 LYS A C 1
ATOM 918 O O . LYS A 1 108 ? 12.898 11.490 3.564 1.00 88.94 108 LYS A O 1
ATOM 923 N N . LYS A 1 109 ? 11.805 13.449 3.505 1.00 87.31 109 LYS A N 1
ATOM 924 C CA . LYS A 1 109 ? 11.629 13.547 4.958 1.00 87.31 109 LYS A CA 1
ATOM 925 C C . LYS A 1 109 ? 10.721 12.437 5.487 1.00 87.31 109 LYS A C 1
ATOM 927 O O . LYS A 1 109 ? 11.056 11.830 6.501 1.00 87.31 109 LYS A O 1
ATOM 932 N N . PHE A 1 110 ? 9.609 12.180 4.799 1.00 83.25 110 PHE A N 1
ATOM 933 C CA . PHE A 1 110 ? 8.651 11.141 5.160 1.00 83.25 110 PHE A CA 1
ATOM 934 C C . PHE A 1 110 ? 9.302 9.751 5.148 1.00 83.25 110 PHE A C 1
ATOM 936 O O . PHE A 1 110 ? 9.254 9.056 6.152 1.00 83.25 110 PHE A O 1
ATOM 943 N N . TYR A 1 111 ? 9.974 9.372 4.058 1.00 81.25 111 TYR A N 1
ATOM 944 C CA . TYR A 1 111 ? 10.591 8.044 3.908 1.00 81.25 111 TYR A CA 1
ATOM 945 C C . TYR A 1 111 ? 11.964 7.911 4.571 1.00 81.25 111 TYR A C 1
ATOM 947 O O . TYR A 1 111 ? 12.440 6.802 4.789 1.00 81.25 111 TYR A O 1
ATOM 955 N N . GLY A 1 112 ? 12.609 9.026 4.913 1.00 77.25 112 GLY A N 1
ATOM 956 C CA . GLY A 1 112 ? 13.859 9.036 5.673 1.00 77.25 112 GLY A CA 1
ATOM 957 C C . GLY A 1 112 ? 13.675 8.740 7.162 1.00 77.25 112 GLY A C 1
ATOM 958 O O . GLY A 1 112 ? 14.667 8.631 7.878 1.00 77.25 112 GLY A O 1
ATOM 959 N N . SER A 1 113 ? 12.432 8.631 7.641 1.00 77.75 113 SER A N 1
ATOM 960 C CA . SER A 1 113 ? 12.112 8.315 9.033 1.00 77.75 113 SER A CA 1
ATOM 961 C C . SER A 1 113 ? 11.129 7.146 9.081 1.00 77.75 113 SER A C 1
ATOM 963 O O . SER A 1 113 ? 10.109 7.209 8.401 1.00 77.75 113 SER A O 1
ATOM 965 N N . PRO A 1 114 ? 11.378 6.101 9.890 1.00 76.38 114 PRO A N 1
ATOM 966 C CA . PRO A 1 114 ? 10.361 5.095 10.160 1.00 76.38 114 PRO A CA 1
ATOM 967 C C . PRO A 1 114 ? 9.092 5.771 10.678 1.00 76.38 114 PRO A C 1
ATOM 969 O O . PRO A 1 114 ? 9.172 6.644 11.552 1.00 76.38 114 PRO A O 1
ATOM 972 N N . GLU A 1 115 ? 7.939 5.383 10.136 1.00 82.88 115 GLU A N 1
ATOM 973 C CA . GLU A 1 115 ? 6.657 5.836 10.659 1.00 82.88 115 GLU A CA 1
ATOM 974 C C . GLU A 1 115 ? 6.541 5.403 12.124 1.00 82.88 115 GLU A C 1
ATOM 976 O O . GLU A 1 115 ? 6.942 4.299 12.492 1.00 82.88 115 GLU A O 1
ATOM 981 N N . LYS A 1 116 ? 6.041 6.296 12.978 1.00 87.06 116 LYS A N 1
ATOM 982 C CA . LYS A 1 116 ? 5.828 6.016 14.397 1.00 87.06 116 LYS A CA 1
ATOM 983 C C . LYS A 1 116 ? 4.357 6.169 14.724 1.00 87.06 116 LYS A C 1
ATOM 985 O O . LYS A 1 116 ? 3.705 7.084 14.221 1.00 87.06 116 LYS A O 1
ATOM 990 N N . ALA A 1 117 ? 3.878 5.317 15.622 1.00 89.69 117 ALA A N 1
ATOM 991 C CA . ALA A 1 117 ? 2.588 5.483 16.268 1.00 89.69 117 ALA A CA 1
ATOM 992 C C . ALA A 1 117 ? 2.440 6.912 16.826 1.00 89.69 117 ALA A C 1
ATOM 994 O O . ALA A 1 117 ? 3.322 7.423 17.524 1.00 89.69 117 ALA A O 1
ATOM 995 N N . LYS A 1 118 ? 1.321 7.568 16.505 1.00 90.62 118 LYS A N 1
ATOM 996 C CA . LYS A 1 118 ? 0.991 8.894 17.033 1.00 90.62 118 LYS A CA 1
ATOM 997 C C . LYS A 1 118 ? 0.312 8.730 18.392 1.00 90.62 118 LYS A C 1
ATOM 999 O O . LYS A 1 118 ? -0.909 8.656 18.467 1.00 90.62 118 LYS A O 1
ATOM 1004 N N . LEU A 1 119 ? 1.129 8.644 19.435 1.00 93.88 119 LEU A N 1
ATOM 1005 C CA . LEU A 1 119 ? 0.667 8.468 20.810 1.00 93.88 119 LEU A CA 1
ATOM 1006 C C . LEU A 1 119 ? -0.025 9.728 21.341 1.00 93.88 119 LEU A C 1
ATOM 1008 O O . LEU A 1 119 ? 0.359 10.848 20.996 1.00 93.88 119 LEU A O 1
ATOM 1012 N N . ILE A 1 120 ? -1.005 9.523 22.217 1.00 92.88 120 ILE A N 1
ATOM 1013 C CA . ILE A 1 120 ? -1.586 10.554 23.072 1.00 92.88 120 ILE A CA 1
ATOM 1014 C C . ILE A 1 120 ? -0.540 10.929 24.121 1.00 92.88 120 ILE A C 1
ATOM 1016 O O . ILE A 1 120 ? 0.086 10.074 24.752 1.00 92.88 120 ILE A O 1
ATOM 1020 N N . THR A 1 121 ? -0.342 12.225 24.302 1.00 93.44 121 THR A N 1
ATOM 1021 C CA . THR A 1 121 ? 0.631 12.792 25.230 1.00 93.44 121 THR A CA 1
ATOM 1022 C C . THR A 1 121 ? -0.046 13.738 26.213 1.00 93.44 121 THR A C 1
ATOM 1024 O O . THR A 1 121 ? -1.178 14.177 26.016 1.00 93.44 121 THR A O 1
ATOM 1027 N N . LEU A 1 122 ? 0.687 14.156 27.249 1.00 89.50 122 LEU A N 1
ATOM 1028 C CA . LEU A 1 122 ? 0.227 15.215 28.154 1.00 89.50 122 LEU A CA 1
ATOM 1029 C C . LEU A 1 122 ? -0.088 16.534 27.423 1.00 89.50 122 LEU A C 1
ATOM 1031 O O . LEU A 1 122 ? -0.907 17.314 27.902 1.00 89.50 122 LEU A O 1
ATOM 1035 N N . GLY A 1 123 ? 0.523 16.778 26.257 1.00 90.12 123 GLY A N 1
ATOM 1036 C CA . GLY A 1 123 ? 0.223 17.941 25.420 1.00 90.12 123 GLY A CA 1
ATOM 1037 C C . GLY A 1 123 ? -1.188 17.924 24.824 1.00 90.12 123 GLY A C 1
ATOM 1038 O O . GLY A 1 123 ? -1.719 18.980 24.494 1.00 90.12 123 GLY A O 1
ATOM 1039 N N . ASP A 1 124 ? -1.825 16.754 24.748 1.00 90.56 124 ASP A N 1
ATOM 1040 C CA . ASP A 1 124 ? -3.175 16.583 24.203 1.00 90.56 124 ASP A CA 1
ATOM 1041 C C . ASP A 1 124 ? -4.273 16.809 25.257 1.00 90.56 124 ASP A C 1
ATOM 1043 O O . ASP A 1 124 ? -5.461 16.726 24.945 1.00 90.56 124 ASP A O 1
ATOM 1047 N N . ARG A 1 125 ? -3.908 17.142 26.507 1.00 88.31 125 ARG A N 1
ATOM 1048 C CA . ARG A 1 125 ? -4.835 17.329 27.641 1.00 88.31 125 ARG A CA 1
ATOM 1049 C C . ARG A 1 125 ? -6.005 18.263 27.330 1.00 88.31 125 ARG A C 1
ATOM 1051 O O . ARG A 1 125 ? -7.121 18.033 27.797 1.00 88.31 125 ARG A O 1
ATOM 1058 N N . ASP A 1 126 ? -5.755 19.294 26.529 1.00 89.44 126 ASP A N 1
ATOM 1059 C CA . ASP A 1 126 ? -6.756 20.278 26.117 1.00 89.44 126 ASP A CA 1
ATOM 1060 C C . ASP A 1 126 ? -7.874 19.706 25.234 1.00 89.44 126 ASP A C 1
ATOM 1062 O O . ASP A 1 126 ? -8.963 20.278 25.187 1.00 89.44 126 ASP A O 1
ATOM 1066 N N . ILE A 1 127 ? -7.635 18.580 24.563 1.00 90.00 127 ILE A N 1
ATOM 1067 C CA . ILE A 1 127 ? -8.632 17.874 23.750 1.00 90.00 127 ILE A CA 1
ATOM 1068 C C . ILE A 1 127 ? -9.531 17.012 24.654 1.00 90.00 127 ILE A C 1
ATOM 1070 O O . ILE A 1 127 ? -10.722 16.859 24.394 1.00 90.00 127 ILE A O 1
ATOM 1074 N N . TYR A 1 128 ? -8.992 16.530 25.775 1.00 88.06 128 TYR A N 1
ATOM 1075 C CA . TYR A 1 128 ? -9.625 15.560 26.674 1.00 88.06 128 TYR A CA 1
ATOM 1076 C C . TYR A 1 128 ? -10.060 16.183 28.009 1.00 88.06 128 TYR A C 1
ATOM 1078 O O . TYR A 1 128 ? -9.879 15.607 29.083 1.00 88.06 128 TYR A O 1
ATOM 1086 N N . ARG A 1 129 ? -10.640 17.389 27.965 1.00 88.56 129 ARG A N 1
ATOM 1087 C CA . ARG A 1 129 ? -10.998 18.189 29.159 1.00 88.56 129 ARG A CA 1
ATOM 1088 C C . ARG A 1 129 ? -12.054 17.561 30.068 1.00 88.56 129 ARG A C 1
ATOM 1090 O O . ARG A 1 129 ? -12.151 17.955 31.223 1.00 88.56 129 ARG A O 1
ATOM 1097 N N . SER A 1 130 ? -12.838 16.615 29.556 1.00 89.62 130 SER A N 1
ATOM 1098 C CA . SER A 1 130 ? -13.877 15.909 30.313 1.00 89.62 130 SER A CA 1
ATOM 1099 C C . SER A 1 130 ? -13.322 14.980 31.391 1.00 89.62 130 SER A C 1
ATOM 1101 O O . SER A 1 130 ? -14.025 14.706 32.357 1.00 89.62 130 SER A O 1
ATOM 1103 N N . TYR A 1 131 ? -12.084 14.512 31.234 1.00 87.50 131 TYR A N 1
ATOM 1104 C CA . TYR A 1 131 ? -11.411 13.658 32.207 1.00 87.50 131 TYR A CA 1
ATOM 1105 C C . TYR A 1 131 ? -10.710 14.508 33.267 1.00 87.50 131 TYR A C 1
ATOM 1107 O O . TYR A 1 131 ? -10.140 15.560 32.948 1.00 87.50 131 TYR A O 1
ATOM 1115 N N . ASN A 1 132 ? -10.708 14.055 34.520 1.00 93.31 132 ASN A N 1
ATOM 1116 C CA . ASN A 1 132 ? -9.756 14.561 35.510 1.00 93.31 132 ASN A CA 1
ATOM 1117 C C . ASN A 1 132 ? -8.339 14.023 35.224 1.00 93.31 132 ASN A C 1
ATOM 1119 O O . ASN A 1 132 ? -8.155 13.183 34.348 1.00 93.31 132 ASN A O 1
ATOM 1123 N N . ASP A 1 133 ? -7.323 14.515 35.933 1.00 91.44 133 ASP A N 1
ATOM 1124 C CA . ASP A 1 133 ? -5.929 14.193 35.593 1.00 91.44 133 ASP A CA 1
ATOM 1125 C C . ASP A 1 133 ? -5.596 12.702 35.757 1.00 91.44 133 ASP A C 1
ATOM 1127 O O . ASP A 1 133 ? -4.921 12.135 34.903 1.00 91.44 133 ASP A O 1
ATOM 1131 N N . ALA A 1 134 ? -6.134 12.042 36.788 1.00 92.50 134 ALA A N 1
ATOM 1132 C CA . ALA A 1 134 ? -5.927 10.608 36.998 1.00 92.50 134 ALA A CA 1
ATOM 1133 C C . ALA A 1 134 ? -6.669 9.760 35.950 1.00 92.50 134 ALA A C 1
ATOM 1135 O O . ALA A 1 134 ? -6.145 8.757 35.468 1.00 92.50 134 ALA A O 1
ATOM 1136 N N . GLU A 1 135 ? -7.883 10.166 35.574 1.00 93.12 135 GLU A N 1
ATOM 1137 C CA . GLU A 1 135 ? -8.643 9.510 34.507 1.00 93.12 135 GLU A CA 1
ATOM 1138 C C . GLU A 1 135 ? -7.976 9.692 33.140 1.00 93.12 135 GLU A C 1
ATOM 1140 O O . GLU A 1 135 ? -7.928 8.749 32.354 1.00 93.12 135 GLU A O 1
ATOM 1145 N N . PHE A 1 136 ? -7.432 10.881 32.869 1.00 93.19 136 PHE A N 1
ATOM 1146 C CA . PHE A 1 136 ? -6.732 11.180 31.625 1.00 93.19 136 PHE A CA 1
ATOM 1147 C C . PHE A 1 136 ? -5.446 10.367 31.501 1.00 93.19 136 PHE A C 1
ATOM 1149 O O . PHE A 1 136 ? -5.187 9.795 30.448 1.00 93.19 136 PHE A O 1
ATOM 1156 N N . GLU A 1 137 ? -4.658 10.276 32.573 1.00 93.38 137 GLU A N 1
ATOM 1157 C CA . GLU A 1 137 ? -3.415 9.506 32.568 1.00 93.38 137 GLU A CA 1
ATOM 1158 C C . GLU A 1 137 ? -3.681 8.006 32.376 1.00 93.38 137 GLU A C 1
ATOM 1160 O O . GLU A 1 137 ? -2.978 7.352 31.604 1.00 93.38 137 GLU A O 1
ATOM 1165 N N . LYS A 1 138 ? -4.747 7.480 32.995 1.00 93.81 138 LYS A N 1
ATOM 1166 C CA . LYS A 1 138 ? -5.199 6.102 32.778 1.00 93.81 138 LYS A CA 1
ATOM 1167 C C . LYS A 1 138 ? -5.653 5.868 31.331 1.00 93.81 138 LYS A C 1
ATOM 1169 O O . LYS A 1 138 ? -5.167 4.935 30.700 1.00 93.81 138 LYS A O 1
ATOM 1174 N N . MET A 1 139 ? -6.531 6.724 30.801 1.00 94.19 139 MET A N 1
ATOM 1175 C CA . MET A 1 139 ? -7.003 6.634 29.413 1.00 94.19 139 MET A CA 1
ATOM 1176 C C . MET A 1 139 ? -5.832 6.712 28.430 1.00 94.19 139 MET A C 1
ATOM 1178 O O . MET A 1 139 ? -5.718 5.869 27.554 1.00 94.19 139 MET A O 1
ATOM 1182 N N . MET A 1 140 ? -4.904 7.654 28.623 1.00 94.31 140 MET A N 1
ATOM 1183 C CA . MET A 1 140 ? -3.714 7.797 27.785 1.00 94.31 140 MET A CA 1
ATOM 1184 C C . MET A 1 140 ? -2.878 6.510 27.758 1.00 94.31 140 MET A C 1
ATOM 1186 O O . MET A 1 140 ? -2.397 6.127 26.697 1.00 94.31 140 MET A O 1
ATOM 1190 N N . GLN A 1 141 ? -2.685 5.842 28.899 1.00 94.00 141 GLN A N 1
ATOM 1191 C CA . GLN A 1 141 ? -1.947 4.575 28.953 1.00 94.00 141 GLN A CA 1
ATOM 1192 C C . GLN A 1 141 ? -2.681 3.451 28.212 1.00 94.00 141 GLN A C 1
ATOM 1194 O O . GLN A 1 141 ? -2.055 2.739 27.430 1.00 94.00 141 GLN A O 1
ATOM 1199 N N . GLU A 1 142 ? -3.987 3.305 28.440 1.00 93.81 142 GLU A N 1
ATOM 1200 C CA . GLU A 1 142 ? -4.818 2.272 27.808 1.00 93.81 142 GLU A CA 1
ATOM 1201 C C . GLU A 1 142 ? -4.909 2.478 26.285 1.00 93.81 142 GLU A C 1
ATOM 1203 O O . GLU A 1 142 ? -4.622 1.559 25.517 1.00 93.81 142 GLU A O 1
ATOM 1208 N N . GLU A 1 143 ? -5.198 3.702 25.841 1.00 92.69 143 GLU A N 1
ATOM 1209 C CA . GLU A 1 143 ? -5.289 4.062 24.423 1.00 92.69 143 GLU A CA 1
ATOM 1210 C C . GLU A 1 143 ? -3.936 3.965 23.715 1.00 92.69 143 GLU A C 1
ATOM 1212 O O . GLU A 1 143 ? -3.867 3.478 22.592 1.00 92.69 143 GLU A O 1
ATOM 1217 N N . ASN A 1 144 ? -2.829 4.369 24.349 1.00 95.06 144 ASN A N 1
ATOM 1218 C CA . ASN A 1 144 ? -1.513 4.264 23.715 1.00 95.06 144 ASN A CA 1
ATOM 1219 C C . ASN A 1 144 ? -1.103 2.813 23.452 1.00 95.06 144 ASN A C 1
ATOM 1221 O O . ASN A 1 144 ? -0.502 2.546 22.413 1.00 95.06 144 ASN A O 1
ATOM 1225 N N . ILE A 1 145 ? -1.457 1.876 24.340 1.00 94.44 145 ILE A N 1
ATOM 1226 C CA . ILE A 1 145 ? -1.242 0.441 24.100 1.00 94.44 145 ILE A CA 1
ATOM 1227 C C . ILE A 1 145 ? -2.015 -0.004 22.853 1.00 94.44 145 ILE A C 1
ATOM 1229 O O . ILE A 1 145 ? -1.470 -0.709 22.001 1.00 94.44 145 ILE A O 1
ATOM 1233 N N . GLU A 1 146 ? -3.269 0.428 22.723 1.00 92.56 146 GLU A N 1
ATOM 1234 C CA . GLU A 1 146 ? -4.102 0.095 21.571 1.00 92.56 146 GLU A CA 1
ATOM 1235 C C . GLU A 1 146 ? -3.578 0.733 20.275 1.00 92.56 146 GLU A C 1
ATOM 1237 O O . GLU A 1 146 ? -3.453 0.055 19.254 1.00 92.56 146 GLU A O 1
ATOM 1242 N N . ILE A 1 147 ? -3.175 2.005 20.320 1.00 92.62 147 ILE A N 1
ATOM 1243 C CA . ILE A 1 147 ? -2.577 2.727 19.190 1.00 92.62 147 ILE A CA 1
ATOM 1244 C C . ILE A 1 147 ? -1.305 2.018 18.710 1.00 92.62 147 ILE A C 1
ATOM 1246 O O . ILE A 1 147 ? -1.123 1.835 17.503 1.00 92.62 147 ILE A O 1
ATOM 1250 N N . GLU A 1 148 ? -0.424 1.602 19.623 1.00 94.56 148 GLU A N 1
ATOM 1251 C CA . GLU A 1 148 ? 0.780 0.846 19.268 1.00 94.56 148 GLU A CA 1
ATOM 1252 C C . GLU A 1 148 ? 0.438 -0.515 18.663 1.00 94.56 148 GLU A C 1
ATOM 1254 O O . GLU A 1 148 ? 1.044 -0.914 17.664 1.00 94.56 148 GLU A O 1
ATOM 1259 N N . ARG A 1 149 ? -0.555 -1.217 19.221 1.00 93.38 149 ARG A N 1
ATOM 1260 C CA . ARG A 1 149 ? -1.029 -2.497 18.689 1.00 93.38 149 ARG A CA 1
ATOM 1261 C C . ARG A 1 149 ? -1.532 -2.352 17.252 1.00 93.38 149 ARG A C 1
ATOM 1263 O O . ARG A 1 149 ? -1.061 -3.086 16.383 1.00 93.38 149 ARG A O 1
ATOM 1270 N N . ILE A 1 150 ? -2.418 -1.387 16.993 1.00 90.94 150 ILE A N 1
ATOM 1271 C CA . ILE A 1 150 ? -2.965 -1.103 15.656 1.00 90.94 150 ILE A CA 1
ATOM 1272 C C . ILE A 1 150 ? -1.846 -0.688 14.695 1.00 90.94 150 ILE A C 1
ATOM 1274 O O . ILE A 1 150 ? -1.798 -1.151 13.555 1.00 90.94 150 ILE A O 1
ATOM 1278 N N . HIS A 1 151 ? -0.921 0.166 15.141 1.00 92.38 151 HIS A N 1
ATOM 1279 C CA . HIS A 1 151 ? 0.211 0.586 14.319 1.00 92.38 151 HIS A CA 1
ATOM 1280 C C . HIS A 1 151 ? 1.070 -0.613 13.899 1.00 92.38 151 HIS A C 1
ATOM 1282 O O . HIS A 1 151 ? 1.307 -0.801 12.707 1.00 92.38 151 HIS A O 1
ATOM 1288 N N . ASN A 1 152 ? 1.473 -1.462 14.847 1.00 92.94 152 ASN A N 1
ATOM 1289 C CA . ASN A 1 152 ? 2.277 -2.652 14.565 1.00 92.94 152 ASN A CA 1
ATOM 1290 C C . ASN A 1 152 ? 1.541 -3.641 13.652 1.00 92.94 152 ASN A C 1
ATOM 1292 O O . ASN A 1 152 ? 2.144 -4.189 12.729 1.00 92.94 152 ASN A O 1
ATOM 1296 N N . PHE A 1 153 ? 0.235 -3.828 13.863 1.00 91.38 153 PHE A N 1
ATOM 1297 C CA . PHE A 1 153 ? -0.602 -4.658 12.999 1.00 91.38 153 PHE A CA 1
ATOM 1298 C C . PHE A 1 153 ? -0.606 -4.156 11.547 1.00 91.38 153 PHE A C 1
ATOM 1300 O O . PHE A 1 153 ? -0.391 -4.942 10.622 1.00 91.38 153 PHE A O 1
ATOM 1307 N N . ARG A 1 154 ? -0.769 -2.844 11.332 1.00 91.88 154 ARG A N 1
ATOM 1308 C CA . ARG A 1 154 ? -0.708 -2.233 9.992 1.00 91.88 154 ARG A CA 1
ATOM 1309 C C . ARG A 1 154 ? 0.674 -2.361 9.352 1.00 91.88 154 ARG A C 1
ATOM 1311 O O . ARG A 1 154 ? 0.767 -2.720 8.180 1.00 91.88 154 ARG A O 1
ATOM 1318 N N . GLN A 1 155 ? 1.743 -2.114 10.112 1.00 92.44 155 GLN A N 1
ATOM 1319 C CA . GLN A 1 155 ? 3.114 -2.236 9.603 1.00 92.44 155 GLN A CA 1
ATOM 1320 C C . GLN A 1 155 ? 3.436 -3.672 9.169 1.00 92.44 155 GLN A C 1
ATOM 1322 O O . GLN A 1 155 ? 4.026 -3.871 8.108 1.00 92.44 155 GLN A O 1
ATOM 1327 N N . GLU A 1 156 ? 3.007 -4.678 9.936 1.00 94.69 156 GLU A N 1
ATOM 1328 C CA . GLU A 1 156 ? 3.217 -6.086 9.584 1.00 94.69 156 GLU A CA 1
ATOM 1329 C C . GLU A 1 156 ? 2.463 -6.470 8.302 1.00 94.69 156 GLU A C 1
ATOM 1331 O O . GLU A 1 156 ? 3.030 -7.107 7.413 1.00 94.69 156 GLU A O 1
ATOM 1336 N N . ARG A 1 157 ? 1.211 -6.028 8.144 1.00 95.25 157 ARG A N 1
ATOM 1337 C CA . ARG A 1 157 ? 0.425 -6.290 6.926 1.00 95.25 157 ARG A CA 1
ATOM 1338 C C . ARG A 1 157 ? 1.044 -5.668 5.679 1.00 95.25 157 ARG A C 1
ATOM 1340 O O . ARG A 1 157 ? 1.135 -6.332 4.644 1.00 95.25 157 ARG A O 1
ATOM 1347 N N . MET A 1 158 ? 1.506 -4.427 5.798 1.00 95.31 158 MET A N 1
ATOM 1348 C CA . MET A 1 158 ? 2.222 -3.728 4.736 1.00 95.31 158 MET A CA 1
ATOM 1349 C C . MET A 1 158 ? 3.535 -4.436 4.385 1.00 95.31 158 MET A C 1
ATOM 1351 O O . MET A 1 158 ? 3.839 -4.640 3.209 1.00 95.31 158 MET A O 1
ATOM 1355 N N . LYS A 1 159 ? 4.289 -4.880 5.396 1.00 95.69 159 LYS A N 1
ATOM 1356 C CA . LYS A 1 159 ? 5.515 -5.655 5.198 1.00 95.69 159 LYS A CA 1
ATOM 1357 C C . LYS A 1 159 ? 5.246 -6.951 4.427 1.00 95.69 159 LYS A C 1
ATOM 1359 O O . LYS A 1 159 ? 5.960 -7.231 3.470 1.00 95.69 159 LYS A O 1
ATOM 1364 N N . GLN A 1 160 ? 4.211 -7.710 4.786 1.00 97.69 160 GLN A N 1
ATOM 1365 C CA . GLN A 1 160 ? 3.844 -8.947 4.081 1.00 97.69 160 GLN A CA 1
ATOM 1366 C C . GLN A 1 160 ? 3.505 -8.700 2.606 1.00 97.69 160 GLN A C 1
ATOM 1368 O O . GLN A 1 160 ? 3.887 -9.487 1.741 1.00 97.69 160 GLN A O 1
ATOM 1373 N N . PHE A 1 161 ? 2.829 -7.589 2.304 1.00 96.94 161 PHE A N 1
ATOM 1374 C CA . PHE A 1 161 ? 2.581 -7.179 0.925 1.00 96.94 161 PHE A CA 1
ATOM 1375 C C . PHE A 1 161 ? 3.892 -6.872 0.180 1.00 96.94 161 PHE A C 1
ATOM 1377 O O . PHE A 1 161 ? 4.101 -7.365 -0.932 1.00 96.94 161 PHE A O 1
ATOM 1384 N N . TYR A 1 162 ? 4.818 -6.125 0.793 1.00 95.75 162 TYR A N 1
ATOM 1385 C CA . TYR A 1 162 ? 6.130 -5.844 0.194 1.00 95.75 162 TYR A CA 1
ATOM 1386 C C . TYR A 1 162 ? 6.956 -7.112 -0.039 1.00 95.75 162 TYR A C 1
ATOM 1388 O O . TYR A 1 162 ? 7.530 -7.263 -1.119 1.00 95.75 162 TYR A O 1
ATOM 1396 N N . ASP A 1 163 ? 6.952 -8.044 0.914 1.00 96.81 163 ASP A N 1
ATOM 1397 C CA . ASP A 1 163 ? 7.653 -9.329 0.815 1.00 96.81 163 ASP A CA 1
ATOM 1398 C C . ASP A 1 163 ? 7.140 -10.186 -0.362 1.00 96.81 163 ASP A C 1
ATOM 1400 O O . ASP A 1 163 ? 7.870 -11.032 -0.881 1.00 96.81 163 ASP A O 1
ATOM 1404 N N . ILE A 1 164 ? 5.908 -9.953 -0.832 1.00 95.75 164 ILE A N 1
ATOM 1405 C CA . ILE A 1 164 ? 5.348 -10.594 -2.030 1.00 95.75 164 ILE A CA 1
ATOM 1406 C C . ILE A 1 164 ? 5.715 -9.827 -3.304 1.00 95.75 164 ILE A C 1
ATOM 1408 O O . ILE A 1 164 ? 6.144 -10.439 -4.285 1.00 95.75 164 ILE A O 1
ATOM 1412 N N . VAL A 1 165 ? 5.526 -8.504 -3.311 1.00 93.06 165 VAL A N 1
ATOM 1413 C CA . VAL A 1 165 ? 5.626 -7.686 -4.530 1.00 93.06 165 VAL A CA 1
ATOM 1414 C C . VAL A 1 165 ? 7.074 -7.426 -4.940 1.00 93.06 165 VAL A C 1
ATOM 1416 O O . VAL A 1 165 ? 7.416 -7.578 -6.116 1.00 93.06 165 VAL A O 1
ATOM 1419 N N . GLN A 1 166 ? 7.939 -7.055 -3.992 1.00 92.88 166 GLN A N 1
ATOM 1420 C CA . GLN A 1 166 ? 9.309 -6.628 -4.294 1.00 92.88 166 GLN A CA 1
ATOM 1421 C C . GLN A 1 166 ? 10.153 -7.708 -4.977 1.00 92.88 166 GLN A C 1
ATOM 1423 O O . GLN A 1 166 ? 10.803 -7.380 -5.972 1.00 92.88 166 GLN A O 1
ATOM 1428 N N . PRO A 1 167 ? 10.148 -8.982 -4.530 1.00 93.00 167 PRO A N 1
ATOM 1429 C CA . PRO A 1 167 ? 10.979 -10.002 -5.162 1.00 93.00 167 PRO A CA 1
ATOM 1430 C C . PRO A 1 167 ? 10.606 -10.233 -6.625 1.00 93.00 167 PRO A C 1
ATOM 1432 O O . PRO A 1 167 ? 11.488 -10.299 -7.477 1.00 93.00 167 PRO A O 1
ATOM 1435 N N . VAL A 1 168 ? 9.305 -10.293 -6.927 1.00 91.50 168 VAL A N 1
ATOM 1436 C CA . VAL A 1 168 ? 8.826 -10.480 -8.303 1.00 91.50 168 VAL A CA 1
ATOM 1437 C C . VAL A 1 168 ? 9.197 -9.265 -9.152 1.00 91.50 168 VAL A C 1
ATOM 1439 O O . VAL A 1 168 ? 9.636 -9.413 -10.291 1.00 91.50 168 VAL A O 1
ATOM 1442 N N . LEU A 1 169 ? 9.093 -8.058 -8.589 1.00 89.38 169 LEU A N 1
ATOM 1443 C CA . LEU A 1 169 ? 9.419 -6.837 -9.314 1.00 89.38 169 LEU A CA 1
ATOM 1444 C C . LEU A 1 169 ? 10.911 -6.766 -9.642 1.00 89.38 169 LEU A C 1
ATOM 1446 O O . LEU A 1 169 ? 11.259 -6.497 -10.789 1.00 89.38 169 LEU A O 1
ATOM 1450 N N . PHE A 1 170 ? 11.789 -7.063 -8.683 1.00 90.56 170 PHE A N 1
ATOM 1451 C CA . PHE A 1 170 ? 13.237 -7.099 -8.907 1.00 90.56 170 PHE A CA 1
ATOM 1452 C C . PHE A 1 170 ? 13.670 -8.228 -9.845 1.00 90.56 170 PHE A C 1
ATOM 1454 O O . PHE A 1 170 ? 14.638 -8.061 -10.583 1.00 90.56 170 PHE A O 1
ATOM 1461 N N . GLU A 1 171 ? 12.943 -9.343 -9.878 1.00 89.75 171 GLU A N 1
ATOM 1462 C CA . GLU A 1 171 ? 13.158 -10.395 -10.872 1.00 89.75 171 GLU A CA 1
ATOM 1463 C C . GLU A 1 171 ? 12.831 -9.900 -12.293 1.00 89.75 171 GLU A C 1
ATOM 1465 O O . GLU A 1 171 ? 13.607 -10.117 -13.225 1.00 89.75 171 GLU A O 1
ATOM 1470 N N . THR A 1 172 ? 11.709 -9.193 -12.465 1.00 85.94 172 THR A N 1
ATOM 1471 C CA . THR A 1 172 ? 11.274 -8.678 -13.777 1.00 85.94 172 THR A CA 1
ATOM 1472 C C . THR A 1 172 ? 12.000 -7.409 -14.229 1.00 85.94 172 THR A C 1
ATOM 1474 O O . THR A 1 172 ? 12.160 -7.180 -15.431 1.00 85.94 172 THR A O 1
ATOM 1477 N N . CYS A 1 173 ? 12.467 -6.605 -13.274 1.00 87.00 173 CYS A N 1
ATOM 1478 C CA . CYS A 1 173 ? 13.099 -5.303 -13.466 1.00 87.00 173 CYS A CA 1
ATOM 1479 C C . CYS A 1 173 ? 14.421 -5.236 -12.671 1.00 87.00 173 CYS A C 1
ATOM 1481 O O . CYS A 1 173 ? 14.552 -4.428 -11.750 1.00 87.00 173 CYS A O 1
ATOM 1483 N N . PRO A 1 174 ? 15.434 -6.058 -13.008 1.00 88.06 174 PRO A N 1
ATOM 1484 C CA . PRO A 1 174 ? 16.667 -6.172 -12.219 1.00 88.06 174 PRO A CA 1
ATOM 1485 C C . PRO A 1 174 ? 17.499 -4.883 -12.184 1.00 88.06 174 PRO A C 1
ATOM 1487 O O . PRO A 1 174 ? 18.305 -4.682 -11.277 1.00 88.06 174 PRO A O 1
ATOM 1490 N N . TRP A 1 175 ? 17.294 -3.981 -13.147 1.00 85.12 175 TRP A N 1
ATOM 1491 C CA . TRP A 1 175 ? 17.946 -2.673 -13.185 1.00 85.12 175 TRP A CA 1
ATOM 1492 C C . TRP A 1 175 ? 17.562 -1.781 -11.990 1.00 85.12 175 TRP A C 1
ATOM 1494 O O . TRP A 1 175 ? 18.341 -0.890 -11.649 1.00 85.12 175 TRP A O 1
ATOM 1504 N N . LEU A 1 176 ? 16.441 -2.058 -11.305 1.00 88.94 176 LEU A N 1
ATOM 1505 C CA . LEU A 1 176 ? 16.034 -1.367 -10.075 1.00 88.94 176 LEU A CA 1
ATOM 1506 C C . LEU A 1 176 ? 17.127 -1.423 -8.994 1.00 88.94 176 LEU A C 1
ATOM 1508 O O . LEU A 1 176 ? 17.311 -0.469 -8.245 1.00 88.94 176 LEU A O 1
ATOM 1512 N N . MET A 1 177 ? 17.926 -2.494 -8.958 1.00 88.62 177 MET A N 1
ATOM 1513 C CA . MET A 1 177 ? 19.024 -2.643 -7.993 1.00 88.62 177 MET A CA 1
ATOM 1514 C C . MET A 1 177 ? 20.163 -1.630 -8.191 1.00 88.62 177 MET A C 1
ATOM 1516 O O . MET A 1 177 ? 20.981 -1.449 -7.292 1.00 88.62 177 MET A O 1
ATOM 1520 N N . ASN A 1 178 ? 20.211 -0.959 -9.345 1.00 89.56 178 ASN A N 1
ATOM 1521 C CA . ASN A 1 178 ? 21.226 0.037 -9.692 1.00 89.56 178 ASN A CA 1
ATOM 1522 C C . ASN A 1 178 ? 20.689 1.479 -9.638 1.00 89.56 178 ASN A C 1
ATOM 1524 O O . ASN A 1 178 ? 21.334 2.390 -10.159 1.00 89.56 178 ASN A O 1
ATOM 1528 N N . MET A 1 179 ? 19.506 1.693 -9.050 1.00 91.50 179 MET A N 1
ATOM 1529 C CA . MET A 1 179 ? 18.931 3.024 -8.858 1.00 91.50 179 MET A CA 1
ATOM 1530 C C . MET A 1 179 ? 19.816 3.902 -7.968 1.00 91.50 179 MET A C 1
ATOM 1532 O O . MET A 1 179 ? 20.395 3.442 -6.980 1.00 91.50 179 MET A O 1
ATOM 1536 N N . ASP A 1 180 ? 19.883 5.190 -8.299 1.00 91.00 180 ASP A N 1
ATOM 1537 C CA . ASP A 1 180 ? 20.489 6.194 -7.433 1.00 91.00 180 ASP A CA 1
ATOM 1538 C C . ASP A 1 180 ? 19.602 6.470 -6.194 1.00 91.00 180 ASP A C 1
ATOM 1540 O O . ASP A 1 180 ? 18.420 6.109 -6.176 1.00 91.00 180 ASP A O 1
ATOM 1544 N N . PRO A 1 181 ? 20.138 7.114 -5.140 1.00 90.62 181 PRO A N 1
ATOM 1545 C CA . PRO A 1 181 ? 19.385 7.357 -3.910 1.00 90.62 181 PRO A CA 1
ATOM 1546 C C . PRO A 1 181 ? 18.076 8.143 -4.085 1.00 90.62 181 PRO A C 1
ATOM 1548 O O . PRO A 1 181 ? 17.115 7.862 -3.368 1.00 90.62 181 PRO A O 1
ATOM 1551 N N . ASP A 1 182 ? 18.007 9.107 -5.011 1.00 91.88 182 ASP A N 1
ATOM 1552 C CA . ASP A 1 182 ? 16.781 9.883 -5.221 1.00 91.88 182 ASP A CA 1
ATOM 1553 C C . ASP A 1 182 ? 15.711 9.016 -5.917 1.00 91.88 182 ASP A C 1
ATOM 1555 O O . ASP A 1 182 ? 14.535 9.075 -5.549 1.00 91.88 182 ASP A O 1
ATOM 1559 N N . SER A 1 183 ? 16.116 8.133 -6.837 1.00 91.19 183 SER A N 1
ATOM 1560 C CA . SER A 1 183 ? 15.228 7.131 -7.449 1.00 91.19 183 SER A CA 1
ATOM 1561 C C . SER A 1 183 ? 14.677 6.126 -6.426 1.00 91.19 183 SER A C 1
ATOM 1563 O O . SER A 1 183 ? 13.492 5.790 -6.473 1.00 91.19 183 SER A O 1
ATOM 1565 N N . TRP A 1 184 ? 15.483 5.704 -5.442 1.00 91.19 184 TRP A N 1
ATOM 1566 C CA . TRP A 1 184 ? 15.022 4.830 -4.350 1.00 91.19 184 TRP A CA 1
ATOM 1567 C C . TRP A 1 184 ? 13.946 5.474 -3.468 1.00 91.19 184 TRP A C 1
ATOM 1569 O O . TRP A 1 184 ? 13.012 4.790 -3.048 1.00 91.19 184 TRP A O 1
ATOM 1579 N N . ILE A 1 185 ? 14.037 6.783 -3.214 1.00 90.88 185 ILE A N 1
ATOM 1580 C CA . ILE A 1 185 ? 13.016 7.531 -2.459 1.00 90.88 185 ILE A CA 1
ATOM 1581 C C . ILE A 1 185 ? 11.679 7.525 -3.213 1.00 90.88 185 ILE A C 1
ATOM 1583 O O . ILE A 1 185 ? 10.621 7.307 -2.621 1.00 90.88 185 ILE A O 1
ATOM 1587 N N . ILE A 1 186 ? 11.723 7.732 -4.530 1.00 90.06 186 ILE A N 1
ATOM 1588 C CA . ILE A 1 186 ? 10.533 7.699 -5.385 1.00 90.06 186 ILE A CA 1
ATOM 1589 C C . ILE A 1 186 ? 9.943 6.284 -5.463 1.00 90.06 186 ILE A C 1
ATOM 1591 O O . ILE A 1 186 ? 8.730 6.118 -5.343 1.00 90.06 186 ILE A O 1
ATOM 1595 N N . TYR A 1 187 ? 10.786 5.260 -5.584 1.00 90.25 187 TYR A N 1
ATOM 1596 C CA . TYR A 1 187 ? 10.359 3.862 -5.534 1.00 90.25 187 TYR A CA 1
ATOM 1597 C C . TYR A 1 187 ? 9.648 3.508 -4.219 1.00 90.25 187 TYR A C 1
ATOM 1599 O O . TYR A 1 187 ? 8.565 2.920 -4.247 1.00 90.25 187 TYR A O 1
ATOM 1607 N N . ALA A 1 188 ? 10.220 3.904 -3.074 1.00 89.62 188 ALA A N 1
ATOM 1608 C CA . ALA A 1 188 ? 9.629 3.659 -1.756 1.00 89.62 188 ALA A CA 1
ATOM 1609 C C . ALA A 1 188 ? 8.225 4.266 -1.644 1.00 89.62 188 ALA A C 1
ATOM 1611 O O . ALA A 1 188 ? 7.334 3.683 -1.025 1.00 89.62 188 ALA A O 1
ATOM 1612 N N . ARG A 1 189 ? 8.003 5.404 -2.308 1.00 89.44 189 ARG A N 1
ATOM 1613 C CA . ARG A 1 189 ? 6.672 5.975 -2.422 1.00 89.44 189 A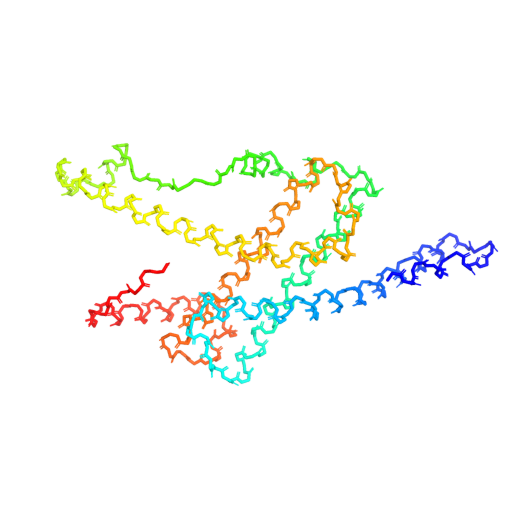RG A CA 1
ATOM 1614 C C . ARG A 1 189 ? 5.720 5.130 -3.242 1.00 89.44 189 ARG A C 1
ATOM 1616 O O . ARG A 1 189 ? 4.613 4.870 -2.783 1.00 89.44 189 ARG A O 1
ATOM 1623 N N . TYR A 1 190 ? 6.125 4.731 -4.438 1.00 89.25 190 TYR A N 1
ATOM 1624 C CA . TYR A 1 190 ? 5.229 4.007 -5.330 1.00 89.25 190 TYR A CA 1
ATOM 1625 C C . TYR A 1 190 ? 4.776 2.674 -4.751 1.00 89.25 190 TYR A C 1
ATOM 1627 O O . TYR A 1 190 ? 3.594 2.352 -4.834 1.00 89.25 190 TYR A O 1
ATOM 1635 N N . ILE A 1 191 ? 5.676 1.938 -4.095 1.00 90.81 191 ILE A N 1
ATOM 1636 C CA . ILE A 1 191 ? 5.281 0.678 -3.469 1.00 90.81 191 ILE A CA 1
ATOM 1637 C C . ILE A 1 191 ? 4.313 0.884 -2.296 1.00 90.81 191 ILE A C 1
ATOM 1639 O O . ILE A 1 191 ? 3.377 0.100 -2.138 1.00 90.81 191 ILE A O 1
ATOM 1643 N N . ARG A 1 192 ? 4.476 1.965 -1.522 1.00 91.25 192 ARG A N 1
ATOM 1644 C CA . ARG A 1 192 ? 3.535 2.329 -0.456 1.00 91.25 192 ARG A CA 1
ATOM 1645 C C . ARG A 1 192 ? 2.173 2.725 -1.010 1.00 91.25 192 ARG A C 1
ATOM 1647 O O . ARG A 1 192 ? 1.151 2.269 -0.511 1.00 91.25 192 ARG A O 1
ATOM 1654 N N . ASP A 1 193 ? 2.152 3.562 -2.041 1.00 90.69 193 ASP A N 1
ATOM 1655 C CA . ASP A 1 193 ? 0.906 4.005 -2.664 1.00 90.69 193 ASP A CA 1
ATOM 1656 C C . ASP A 1 193 ? 0.155 2.796 -3.276 1.00 90.69 193 ASP A C 1
ATOM 1658 O O . ASP A 1 193 ? -1.059 2.685 -3.108 1.00 90.69 193 ASP A O 1
ATOM 1662 N N . ALA A 1 194 ? 0.871 1.825 -3.862 1.00 92.44 194 ALA A N 1
ATOM 1663 C CA . ALA A 1 194 ? 0.288 0.563 -4.326 1.00 92.44 194 ALA A CA 1
ATOM 1664 C C . ALA A 1 194 ? -0.285 -0.295 -3.183 1.00 92.44 194 ALA A C 1
ATOM 1666 O O . ALA A 1 194 ? -1.377 -0.847 -3.332 1.00 92.44 194 ALA A O 1
ATOM 1667 N N . TYR A 1 195 ? 0.405 -0.378 -2.037 1.00 94.75 195 TYR A N 1
ATOM 1668 C CA . TYR A 1 195 ? -0.137 -1.045 -0.848 1.00 94.75 195 TYR A CA 1
ATOM 1669 C C . TYR A 1 195 ? -1.428 -0.375 -0.372 1.00 94.75 195 TYR A C 1
ATOM 1671 O O . TYR A 1 195 ? -2.408 -1.071 -0.146 1.00 94.75 195 TYR A O 1
ATOM 1679 N N . HIS A 1 196 ? -1.475 0.955 -0.269 1.00 92.88 196 HIS A N 1
ATOM 1680 C CA . HIS A 1 196 ? -2.679 1.647 0.200 1.00 92.88 196 HIS A CA 1
ATOM 1681 C C . HIS A 1 196 ? -3.870 1.489 -0.747 1.00 92.88 196 HIS A C 1
ATOM 1683 O O . HIS A 1 196 ? -5.002 1.378 -0.285 1.00 92.88 196 HIS A O 1
ATOM 1689 N N . ILE A 1 197 ? -3.641 1.461 -2.063 1.00 91.50 197 ILE A N 1
ATOM 1690 C CA . ILE A 1 197 ? -4.704 1.144 -3.028 1.00 91.50 197 ILE A CA 1
ATOM 1691 C C . ILE A 1 197 ? -5.218 -0.276 -2.771 1.00 91.50 197 ILE A C 1
ATOM 1693 O O . ILE A 1 197 ? -6.418 -0.471 -2.591 1.00 91.50 197 ILE A O 1
ATOM 1697 N N . TRP A 1 198 ? -4.312 -1.253 -2.685 1.00 95.06 198 TRP A N 1
ATOM 1698 C CA . TRP A 1 198 ? -4.671 -2.643 -2.409 1.00 95.06 198 TRP A CA 1
ATOM 1699 C C . TRP A 1 198 ? -5.416 -2.802 -1.076 1.00 95.06 198 TRP A C 1
ATOM 1701 O O . TRP A 1 198 ? -6.441 -3.479 -1.021 1.00 95.06 198 TRP A O 1
ATOM 1711 N N . GLU A 1 199 ? -4.938 -2.146 -0.020 1.00 95.25 199 GLU A N 1
ATOM 1712 C CA . GLU A 1 199 ? -5.504 -2.171 1.328 1.00 95.25 199 GLU A CA 1
ATOM 1713 C C . GLU A 1 199 ? -6.914 -1.581 1.354 1.00 95.25 199 GLU A C 1
ATOM 1715 O O . GLU A 1 199 ? -7.824 -2.216 1.885 1.00 95.25 199 GLU A O 1
ATOM 1720 N N . ASN A 1 200 ? -7.108 -0.399 0.760 1.00 90.81 200 ASN A N 1
ATOM 1721 C CA . ASN A 1 200 ? -8.398 0.289 0.740 1.00 90.81 200 ASN A CA 1
ATOM 1722 C C . ASN A 1 200 ? -9.445 -0.495 -0.053 1.00 90.81 200 ASN A C 1
ATOM 1724 O O . ASN A 1 200 ? -10.576 -0.657 0.408 1.00 90.81 200 ASN A O 1
ATOM 1728 N N . GLU A 1 201 ? -9.074 -1.006 -1.228 1.00 90.94 201 GLU A N 1
ATOM 1729 C CA . GLU A 1 201 ? -10.000 -1.778 -2.055 1.00 90.94 201 GLU A CA 1
ATOM 1730 C C . GLU A 1 201 ? -10.342 -3.124 -1.414 1.00 90.94 201 GLU A C 1
ATOM 1732 O O . GLU A 1 201 ? -11.503 -3.534 -1.406 1.00 90.94 201 GLU A O 1
ATOM 1737 N N . SER A 1 202 ? -9.361 -3.783 -0.797 1.00 92.56 202 SER A N 1
ATOM 1738 C CA . SER A 1 202 ? -9.611 -5.012 -0.045 1.00 92.56 202 SER A CA 1
ATOM 1739 C C . SER A 1 202 ? -10.497 -4.743 1.176 1.00 92.56 202 SER A C 1
ATOM 1741 O O . SER A 1 202 ? -11.480 -5.442 1.401 1.00 92.56 202 SER A O 1
ATOM 1743 N N . PHE A 1 203 ? -10.219 -3.688 1.940 1.00 90.31 203 PHE A N 1
ATOM 1744 C CA . PHE A 1 203 ? -11.021 -3.319 3.106 1.00 90.31 203 PHE A CA 1
ATOM 1745 C C . PHE A 1 203 ? -12.478 -3.047 2.731 1.00 90.31 203 PHE A C 1
ATOM 1747 O O . PHE A 1 203 ? -13.391 -3.610 3.333 1.00 90.31 203 PHE A O 1
ATOM 1754 N N . ARG A 1 204 ? -12.696 -2.280 1.661 1.00 87.12 204 ARG A N 1
ATOM 1755 C CA . ARG A 1 204 ? -14.029 -2.000 1.126 1.00 87.12 204 ARG A CA 1
ATOM 1756 C C . ARG A 1 204 ? -14.808 -3.273 0.799 1.00 87.12 204 ARG A C 1
ATOM 1758 O O . ARG A 1 204 ? -15.994 -3.384 1.105 1.00 87.12 204 ARG A O 1
ATOM 1765 N N . VAL A 1 205 ? -14.159 -4.233 0.150 1.00 89.31 205 VAL A N 1
ATOM 1766 C CA . VAL A 1 205 ? -14.796 -5.508 -0.184 1.00 89.31 205 VAL A CA 1
ATOM 1767 C C . VAL A 1 205 ? -15.109 -6.306 1.083 1.00 89.31 205 VAL A C 1
ATOM 1769 O O . VAL A 1 205 ? -16.201 -6.863 1.190 1.00 89.31 205 VAL A O 1
ATOM 1772 N N . GLU A 1 206 ? -14.194 -6.340 2.056 1.00 90.69 206 GLU A N 1
ATOM 1773 C CA . GLU A 1 206 ? -14.420 -7.019 3.336 1.00 90.69 206 GLU A CA 1
ATOM 1774 C C . GLU A 1 206 ? -15.638 -6.443 4.066 1.00 90.69 206 GLU A C 1
ATOM 1776 O O . GLU A 1 206 ? -16.468 -7.206 4.554 1.00 90.69 206 GLU A O 1
ATOM 1781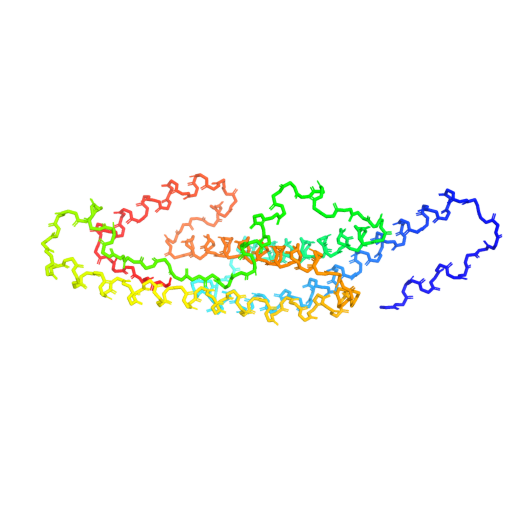 N N . GLU A 1 207 ? -15.786 -5.122 4.093 1.00 87.00 207 GLU A N 1
ATOM 1782 C CA . GLU A 1 207 ? -16.926 -4.447 4.715 1.00 87.00 207 GLU A CA 1
ATOM 1783 C C . GLU A 1 207 ? -18.251 -4.766 4.007 1.00 87.00 207 GLU A C 1
ATOM 1785 O O . GLU A 1 207 ? -19.234 -5.088 4.674 1.00 87.00 207 GLU A O 1
ATOM 1790 N N . ILE A 1 208 ? -18.287 -4.773 2.668 1.00 87.69 208 ILE A N 1
ATOM 1791 C CA . ILE A 1 208 ? -19.488 -5.179 1.912 1.00 87.69 208 ILE A CA 1
ATOM 1792 C C . ILE A 1 208 ? -19.947 -6.578 2.334 1.00 87.69 208 ILE A C 1
ATOM 1794 O O . ILE A 1 208 ? -21.139 -6.791 2.566 1.00 87.69 208 ILE A O 1
ATOM 1798 N N . LEU A 1 209 ? -19.007 -7.514 2.476 1.00 88.50 209 LEU A N 1
ATOM 1799 C CA . LEU A 1 209 ? -19.303 -8.878 2.910 1.00 88.50 209 LEU A CA 1
ATOM 1800 C C . LEU A 1 209 ? -19.712 -8.935 4.384 1.00 88.50 209 LEU A C 1
ATOM 1802 O O . LEU A 1 209 ? -20.708 -9.578 4.715 1.00 88.50 209 LEU A O 1
ATO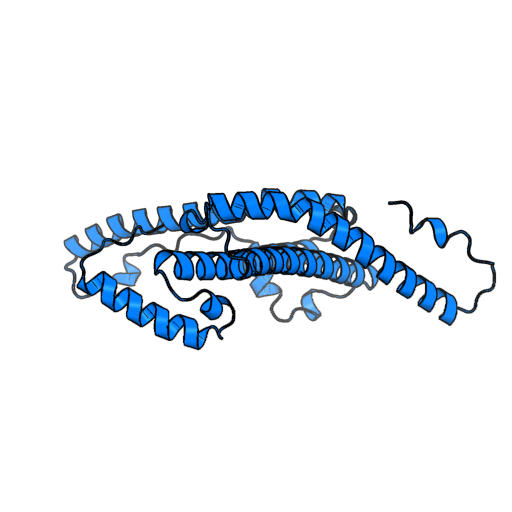M 1806 N N . ARG A 1 210 ? -18.976 -8.243 5.261 1.00 86.19 210 ARG A N 1
ATOM 1807 C CA . ARG A 1 210 ? -19.232 -8.197 6.706 1.00 86.19 210 ARG A CA 1
ATOM 1808 C C . ARG A 1 210 ? -20.645 -7.697 7.009 1.00 86.19 210 ARG A C 1
ATOM 1810 O O . ARG A 1 210 ? -21.332 -8.312 7.817 1.00 86.19 210 ARG A O 1
ATOM 1817 N N . PHE A 1 211 ? -21.083 -6.625 6.350 1.00 84.25 211 PHE A N 1
ATOM 1818 C CA . PHE A 1 211 ? -22.399 -6.015 6.578 1.00 84.25 211 PHE A CA 1
ATOM 1819 C C . PHE A 1 211 ? -23.518 -6.609 5.712 1.00 84.25 211 PHE A C 1
ATOM 1821 O O . PHE A 1 211 ? -24.657 -6.142 5.777 1.00 84.25 211 PHE A O 1
ATOM 1828 N N . GLY A 1 212 ? -23.218 -7.616 4.883 1.00 84.62 212 GLY A N 1
ATOM 1829 C CA . GLY A 1 212 ? -24.197 -8.233 3.986 1.00 84.62 212 GLY A CA 1
ATOM 1830 C C . GLY A 1 212 ? -24.792 -7.250 2.972 1.00 84.62 212 GLY A C 1
ATOM 1831 O O . GLY A 1 212 ? -25.971 -7.355 2.627 1.00 84.62 212 GLY A O 1
ATOM 1832 N N . LEU A 1 213 ? -24.004 -6.269 2.525 1.00 85.56 213 LEU A N 1
ATOM 1833 C CA . LEU A 1 213 ? -24.430 -5.306 1.514 1.00 85.56 213 LEU A CA 1
ATOM 1834 C C . LEU A 1 213 ? -24.535 -5.982 0.132 1.00 85.56 213 LEU A C 1
ATOM 1836 O O . LEU A 1 213 ? -23.838 -6.965 -0.133 1.00 85.56 213 LEU A O 1
ATOM 1840 N N . PRO A 1 214 ? -25.377 -5.465 -0.784 1.00 87.00 214 PRO A N 1
ATOM 1841 C CA . PRO A 1 214 ? -25.463 -6.002 -2.140 1.00 87.00 214 PRO A CA 1
ATOM 1842 C C . PRO A 1 214 ? -24.114 -5.931 -2.867 1.00 87.00 214 PRO A C 1
ATOM 1844 O O . PRO A 1 214 ? -23.440 -4.901 -2.825 1.00 87.00 214 PRO A O 1
ATOM 1847 N N . TYR A 1 215 ? -23.733 -6.993 -3.586 1.00 84.88 215 TYR A N 1
ATOM 1848 C CA . TYR A 1 215 ? -22.441 -7.073 -4.287 1.00 84.88 215 TYR A CA 1
ATOM 1849 C C . TYR A 1 215 ? -22.226 -5.934 -5.293 1.00 84.88 215 TYR A C 1
ATOM 1851 O O . TYR A 1 215 ? -21.094 -5.532 -5.545 1.00 84.88 215 TYR A O 1
ATOM 1859 N N . GLU A 1 216 ? -23.296 -5.362 -5.844 1.00 86.06 216 GLU A N 1
ATOM 1860 C CA . GLU A 1 216 ? -23.244 -4.233 -6.775 1.00 86.06 216 GLU A CA 1
ATOM 1861 C C . GLU A 1 216 ? -22.662 -2.963 -6.133 1.00 86.06 216 GLU A C 1
ATOM 1863 O O . GLU A 1 216 ? -22.240 -2.050 -6.844 1.00 86.06 216 GLU A O 1
ATOM 1868 N N . TYR A 1 217 ? -22.604 -2.892 -4.797 1.00 84.62 217 TYR A N 1
ATOM 1869 C CA . TYR A 1 217 ? -22.016 -1.769 -4.065 1.00 84.62 217 TYR A CA 1
ATOM 1870 C C . TYR A 1 217 ? -20.505 -1.663 -4.270 1.00 84.62 217 TYR A C 1
ATOM 1872 O O . TYR A 1 217 ? -19.954 -0.570 -4.120 1.00 84.62 217 TYR A O 1
ATOM 1880 N N . ILE A 1 218 ? -19.857 -2.749 -4.697 1.00 82.69 218 ILE A N 1
ATOM 1881 C CA . ILE A 1 218 ? -18.464 -2.758 -5.152 1.00 82.69 218 ILE A CA 1
ATOM 1882 C C . ILE A 1 218 ? -18.264 -1.737 -6.289 1.00 82.69 218 ILE A C 1
ATOM 1884 O O . ILE A 1 218 ? -17.293 -0.987 -6.299 1.00 82.69 218 ILE A O 1
ATOM 1888 N N . ASN A 1 219 ? -19.245 -1.615 -7.189 1.00 80.69 219 ASN A N 1
ATOM 1889 C CA . ASN A 1 219 ? -19.168 -0.749 -8.370 1.00 80.69 219 ASN A CA 1
ATOM 1890 C C . ASN A 1 219 ? -19.706 0.671 -8.135 1.00 80.69 219 ASN A C 1
ATOM 1892 O O . ASN A 1 219 ? -19.700 1.502 -9.046 1.00 80.69 219 ASN A O 1
ATOM 1896 N N . LYS A 1 220 ? -20.212 0.974 -6.935 1.00 79.88 220 LYS A N 1
ATOM 1897 C CA . LYS A 1 220 ? -20.716 2.316 -6.620 1.00 79.88 220 LYS A CA 1
ATOM 1898 C C . LYS A 1 220 ? -19.562 3.278 -6.319 1.00 79.88 220 LYS A C 1
ATOM 1900 O O . LYS A 1 220 ? -18.466 2.863 -5.963 1.00 79.88 220 LYS A O 1
ATOM 1905 N N . GLY A 1 221 ? -19.789 4.582 -6.462 1.00 75.06 221 GLY A N 1
ATOM 1906 C CA . GLY A 1 221 ? -18.785 5.580 -6.081 1.00 75.06 221 GLY A CA 1
ATOM 1907 C C . GLY A 1 221 ? -18.534 5.584 -4.568 1.00 75.06 221 GLY A C 1
ATOM 1908 O O . GLY A 1 221 ? -19.464 5.361 -3.792 1.00 75.06 221 GLY A O 1
ATOM 1909 N N . TYR A 1 222 ? -17.302 5.905 -4.155 1.00 71.19 222 TYR A N 1
ATOM 1910 C CA . TYR A 1 222 ? -16.863 5.895 -2.750 1.00 71.19 222 TYR A CA 1
ATOM 1911 C C . TYR A 1 222 ? -17.821 6.629 -1.803 1.00 71.19 222 TYR A C 1
ATOM 1913 O O . TYR A 1 222 ? -18.159 6.132 -0.737 1.00 71.19 222 TYR A O 1
ATOM 1921 N N . ARG A 1 223 ? -18.340 7.789 -2.217 1.00 75.06 223 ARG A N 1
ATOM 1922 C CA . ARG A 1 223 ? -19.279 8.569 -1.403 1.00 75.06 223 ARG A CA 1
ATOM 1923 C C . ARG A 1 223 ? -20.562 7.798 -1.067 1.00 75.06 223 ARG A C 1
ATOM 1925 O O . ARG A 1 223 ? -20.985 7.808 0.078 1.00 75.06 223 ARG A O 1
ATOM 1932 N N . HIS A 1 224 ? -21.169 7.142 -2.053 1.00 74.19 224 HIS A N 1
ATOM 1933 C CA . HIS A 1 224 ? -22.411 6.401 -1.837 1.00 74.19 224 HIS A CA 1
ATOM 1934 C C . HIS A 1 224 ? -22.169 5.139 -1.001 1.00 74.19 224 HIS A C 1
ATOM 1936 O O . HIS A 1 224 ? -22.999 4.764 -0.186 1.00 74.19 224 HIS A O 1
ATOM 1942 N N . TYR A 1 225 ? -21.001 4.517 -1.172 1.00 73.81 225 TYR A N 1
ATOM 1943 C CA . TYR A 1 225 ? -20.545 3.444 -0.299 1.00 73.81 225 TYR A CA 1
ATOM 1944 C C . TYR A 1 225 ? -20.439 3.904 1.169 1.00 73.81 225 TYR A C 1
ATOM 1946 O O . TYR A 1 225 ? -21.015 3.266 2.045 1.00 73.81 225 TYR A O 1
ATOM 1954 N N . MET A 1 226 ? -19.791 5.045 1.430 1.00 75.00 226 MET A N 1
ATOM 1955 C CA . MET A 1 226 ? -19.626 5.586 2.787 1.00 75.00 226 MET A CA 1
ATOM 1956 C C . MET A 1 226 ? -20.951 5.986 3.450 1.00 75.00 226 MET A C 1
ATOM 1958 O O . MET A 1 226 ? -21.108 5.792 4.652 1.00 75.00 226 MET A O 1
ATOM 1962 N N . GLU A 1 227 ? -21.899 6.542 2.689 1.00 81.25 227 GLU A N 1
ATOM 1963 C CA . GLU A 1 227 ? -23.235 6.898 3.194 1.00 81.25 227 GLU A CA 1
ATOM 1964 C C . GLU A 1 227 ? -23.987 5.653 3.706 1.00 81.25 227 GLU A C 1
ATOM 1966 O O . GLU A 1 227 ? -24.569 5.674 4.788 1.00 81.25 227 GLU A O 1
ATOM 1971 N N . GLU A 1 228 ? -23.920 4.546 2.968 1.00 77.31 228 GLU A N 1
ATOM 1972 C CA . GLU A 1 228 ? -24.597 3.289 3.312 1.00 77.31 228 GLU A CA 1
ATOM 1973 C C . GLU A 1 228 ? -23.891 2.542 4.451 1.00 77.31 228 GLU A C 1
ATOM 1975 O O . GLU A 1 228 ? -24.534 1.981 5.338 1.00 77.31 228 GLU A O 1
ATOM 1980 N N . LEU A 1 229 ? -22.559 2.586 4.461 1.00 75.06 229 LEU A N 1
ATOM 1981 C CA . LEU A 1 229 ? -21.736 2.031 5.526 1.00 75.06 229 LEU A CA 1
ATOM 1982 C C . LEU A 1 229 ? -21.999 2.742 6.865 1.00 75.06 229 LEU A C 1
ATOM 1984 O O . LEU A 1 229 ? -22.158 2.087 7.892 1.00 75.06 229 LEU A O 1
ATOM 1988 N N . ALA A 1 230 ? -22.128 4.073 6.855 1.00 76.81 230 ALA A N 1
ATOM 1989 C CA . ALA A 1 230 ? -22.460 4.851 8.049 1.00 76.81 230 ALA A CA 1
ATOM 1990 C C . ALA A 1 230 ? -23.831 4.473 8.638 1.00 76.81 230 ALA A C 1
ATOM 1992 O O . ALA A 1 230 ? -23.984 4.419 9.859 1.00 76.81 230 ALA A O 1
ATOM 1993 N N . LEU A 1 231 ? -24.818 4.170 7.784 1.00 78.62 231 LEU A N 1
ATOM 1994 C CA . LEU A 1 231 ? -26.123 3.673 8.231 1.00 78.62 231 LEU A CA 1
ATOM 1995 C C . LEU A 1 231 ? -25.990 2.311 8.923 1.00 78.62 231 LEU A C 1
ATOM 1997 O O . LEU A 1 231 ? -26.556 2.122 9.997 1.00 78.62 231 LEU A O 1
ATOM 2001 N N . LYS A 1 232 ? -25.195 1.391 8.362 1.00 77.69 232 LYS A N 1
ATOM 2002 C CA . LYS A 1 232 ? -24.949 0.073 8.968 1.00 77.69 232 LYS A CA 1
ATOM 2003 C C . LYS A 1 232 ? -24.201 0.143 10.286 1.00 77.69 232 LYS A C 1
ATOM 2005 O O . LYS A 1 232 ? -24.599 -0.525 11.235 1.00 77.69 232 LYS A O 1
ATOM 2010 N N . TYR A 1 233 ? -23.197 1.002 10.381 1.00 74.06 233 TYR A N 1
ATOM 2011 C CA . TYR A 1 233 ? -22.501 1.218 11.642 1.00 74.06 233 TYR A CA 1
ATOM 2012 C C . TYR A 1 233 ? -23.419 1.795 12.723 1.00 74.06 233 TYR A C 1
ATOM 2014 O O . TYR A 1 233 ? -23.406 1.312 13.851 1.00 74.06 233 TYR A O 1
ATOM 2022 N N . SER A 1 234 ? -24.304 2.731 12.369 1.00 74.75 234 SER A N 1
ATOM 2023 C CA . SER A 1 234 ? -25.313 3.231 13.308 1.00 74.75 234 SER A CA 1
ATOM 2024 C C . SER A 1 234 ? -26.309 2.149 13.755 1.00 74.75 234 SER A C 1
ATOM 2026 O O . SER A 1 234 ? -26.824 2.238 14.870 1.00 74.75 234 SER A O 1
ATOM 2028 N N . GLU A 1 235 ? -26.616 1.164 12.905 1.00 75.12 235 GLU A N 1
ATOM 2029 C CA . GLU A 1 235 ? -27.476 0.022 13.244 1.00 75.12 235 GLU A CA 1
ATOM 2030 C C . GLU A 1 235 ? -26.768 -0.967 14.191 1.00 75.12 235 GLU A C 1
ATOM 2032 O O . GLU A 1 235 ? -27.386 -1.427 15.152 1.00 75.12 235 GLU A O 1
ATOM 2037 N N . GLU A 1 236 ? -25.483 -1.272 13.964 1.00 67.62 236 GLU A N 1
ATOM 2038 C CA . GLU A 1 236 ? -24.687 -2.162 14.830 1.00 67.62 236 GLU A CA 1
ATOM 2039 C C . GLU A 1 236 ? -24.387 -1.542 16.203 1.00 67.62 236 GLU A C 1
ATOM 2041 O O . GLU A 1 236 ? -24.538 -2.225 17.221 1.00 67.62 236 GLU A O 1
ATOM 2046 N N . ASP A 1 237 ? -24.053 -0.247 16.249 1.00 61.84 237 ASP A N 1
ATOM 2047 C CA . ASP A 1 237 ? -23.847 0.496 17.500 1.00 61.84 237 ASP A CA 1
ATOM 2048 C C . ASP A 1 237 ? -25.124 0.499 18.353 1.00 61.84 237 ASP A C 1
ATOM 2050 O O . ASP A 1 237 ? -25.083 0.279 19.565 1.00 61.84 237 ASP A O 1
ATOM 2054 N N . ALA A 1 238 ? -26.287 0.679 17.716 1.00 57.19 238 ALA A N 1
ATOM 2055 C CA . ALA A 1 238 ? -27.584 0.591 18.385 1.00 57.19 238 ALA A CA 1
ATOM 2056 C C . ALA A 1 238 ? -27.910 -0.835 18.875 1.00 57.19 238 ALA A C 1
ATOM 2058 O O . ALA A 1 238 ? -28.677 -0.995 19.828 1.00 57.19 238 ALA A O 1
ATOM 2059 N N . ALA A 1 239 ? -27.333 -1.862 18.245 1.00 63.62 239 ALA A N 1
ATOM 2060 C CA . ALA A 1 239 ? -27.487 -3.264 18.624 1.00 63.62 239 ALA A CA 1
ATOM 2061 C C . ALA A 1 239 ? -26.482 -3.729 19.698 1.00 63.62 239 ALA A C 1
ATOM 2063 O O . ALA A 1 239 ? -26.619 -4.845 20.204 1.00 63.62 239 ALA A O 1
ATOM 2064 N N . GLY A 1 240 ? -25.499 -2.896 20.068 1.00 47.56 240 GLY A N 1
ATOM 2065 C CA . GLY A 1 240 ? -24.480 -3.227 21.069 1.00 47.56 240 GLY A CA 1
ATOM 2066 C C . GLY A 1 240 ? -23.506 -4.321 20.621 1.00 47.56 240 GLY A C 1
ATOM 2067 O O . GLY A 1 240 ? -22.966 -5.039 21.464 1.00 47.56 240 GLY A O 1
ATOM 2068 N N . LEU A 1 241 ? -23.314 -4.491 19.310 1.00 49.31 241 LEU A N 1
ATOM 2069 C CA . LEU A 1 241 ? -22.331 -5.429 18.773 1.00 49.31 241 LEU A CA 1
ATOM 2070 C C . LEU A 1 241 ? -20.935 -4.809 18.904 1.00 49.31 241 LEU A C 1
ATOM 2072 O O . LEU A 1 241 ? -20.658 -3.759 18.331 1.00 49.31 241 LEU A O 1
ATOM 2076 N N . GLU A 1 242 ? -20.054 -5.445 19.680 1.00 44.75 242 GLU A N 1
ATOM 2077 C CA . GLU A 1 242 ? -18.665 -4.998 19.803 1.00 44.75 242 GLU A CA 1
ATOM 2078 C C . GLU A 1 242 ? -17.963 -5.086 18.446 1.00 44.75 242 GLU A C 1
ATOM 2080 O O . GLU A 1 242 ? -17.965 -6.129 17.784 1.00 44.75 242 GLU A O 1
ATOM 2085 N N . TYR A 1 243 ? -17.312 -3.993 18.049 1.00 49.38 243 TYR A N 1
ATOM 2086 C CA . TYR A 1 243 ? -16.389 -4.025 16.928 1.00 49.38 243 TYR A CA 1
ATOM 2087 C C . TYR A 1 243 ? -15.237 -4.965 17.274 1.00 49.38 243 TYR A C 1
ATOM 2089 O O . TYR A 1 243 ? -14.527 -4.717 18.251 1.00 49.38 243 TYR A O 1
ATOM 2097 N N . PRO A 1 244 ? -14.933 -5.970 16.438 1.00 42.75 244 PRO A N 1
ATOM 2098 C CA . PRO A 1 244 ? -13.580 -6.473 16.403 1.00 42.75 244 PRO A CA 1
ATOM 2099 C C . PRO A 1 244 ? -12.733 -5.351 15.796 1.00 42.75 244 PRO A C 1
ATOM 2101 O O . PRO A 1 244 ? -12.613 -5.246 14.575 1.00 42.75 244 PRO A O 1
ATOM 2104 N N . LEU A 1 245 ? -12.207 -4.467 16.647 1.00 40.47 245 LEU A N 1
ATOM 2105 C CA . LEU A 1 245 ? -11.108 -3.583 16.282 1.00 40.47 245 LEU A CA 1
ATOM 2106 C C . LEU A 1 245 ? -9.971 -4.498 15.808 1.00 40.47 245 LEU A C 1
ATOM 2108 O O . LEU A 1 245 ? -9.447 -5.303 16.581 1.00 40.47 245 LEU A O 1
ATOM 2112 N N . ARG A 1 246 ? -9.690 -4.449 14.505 1.00 46.97 246 ARG A N 1
ATOM 2113 C CA . ARG A 1 246 ? -8.565 -5.128 13.861 1.00 46.97 246 ARG A CA 1
ATOM 2114 C C . ARG A 1 246 ? -7.495 -4.099 13.545 1.00 46.97 246 ARG A C 1
ATOM 2116 O O . ARG A 1 246 ? -7.835 -3.098 12.874 1.00 46.97 246 ARG A O 1
#

pLDDT: mean 83.72, std 12.66, range [36.81, 97.69]